Protein AF-A0A9D1LTL7-F1 (afdb_monomer_lite)

Sequence (349 aa):
MSAEQALMNFDIKTVYKRWLREFRDVQRSSGQLPVTVPLTPWRWRWFGGPAWDAAFFTVPYAIYNSTGDAEIIRENFDAMVRYLDFAYTISDHYIIDFFLGDHCPPEGCKKCGVDLTATAYYHTIAKTVAACARIIGRDAEPYMTLAENIKAAFRKAFIKDGRIQYDCQTAYACAIYHGLYEEDEIPSAIARLVELIREKGNHFDVGILGAKAMFSVLSQNGQAELLYQMVTNPTMPSYAYWINQGMTTFGEFWNMRLSRNHHMYSEVDNWFYRYLAGIRLEAGKIIIEPIFLQGLDWVRAHHRDIHVFWDREHIEVSVPQAAVLVLGKTSIPLDKGTHRFRRDPAEKV

Secondary structure (DSSP, 8-state):
--HHHHHHHS--HHHHHHHHHHHHHH--TTSPPBSSSS--TTTTT-B-HHHHHTHHHHHHHHHHHHH---HHHHHHHHHHHHHHHHHHHT-BTTB---S--S-SPPTT--PPPHHHHHHHHHHHHHHHHHHHHHHTT---HHHHHHHHHHHHHHHHHHEETTEETT-SHHHHHHHHHTT-S-TTTHHHHHHHHHHHHHHTTS-----HHHHHHHHHHHHHTT-HHHHHHHHH-SSSSSHHHHHHTT-SS--SSTT-SS-S--GGGTHHHHHIIIIIS-EEEETTEEEE-----TT-S-EEEEETTEEEEE-SSEEEEEESS-EEEEETTEEEEE-SEEEEEES-TTS--

Structure (mmCIF, N/CA/C/O backbone):
data_AF-A0A9D1LTL7-F1
#
_entry.id   AF-A0A9D1LTL7-F1
#
loop_
_atom_site.group_PDB
_atom_site.id
_atom_site.type_symbol
_atom_site.label_atom_id
_atom_site.label_alt_id
_atom_site.label_comp_id
_atom_site.label_asym_id
_atom_site.label_entity_id
_atom_site.label_seq_id
_atom_site.pdbx_PDB_ins_code
_atom_site.Cartn_x
_atom_site.Cartn_y
_atom_site.Cartn_z
_atom_site.occupancy
_atom_site.B_iso_or_equiv
_atom_site.auth_seq_id
_atom_site.auth_comp_id
_atom_site.auth_asym_id
_atom_site.auth_atom_id
_atom_site.pdbx_PDB_model_num
ATOM 1 N N . MET A 1 1 ? -1.343 2.873 -5.766 1.00 83.75 1 MET A N 1
ATOM 2 C CA . MET A 1 1 ? -1.439 3.912 -4.715 1.00 83.75 1 MET A CA 1
ATOM 3 C C . MET A 1 1 ? -2.823 4.031 -4.100 1.00 83.75 1 MET A C 1
ATOM 5 O O . MET A 1 1 ? -2.867 4.051 -2.882 1.00 83.75 1 MET A O 1
ATOM 9 N N . SER A 1 2 ? -3.921 4.087 -4.877 1.00 92.81 2 SER A N 1
ATOM 10 C CA . SER A 1 2 ? -5.256 4.352 -4.305 1.00 92.81 2 SER A CA 1
ATOM 11 C C . SER A 1 2 ? -6.370 3.326 -4.531 1.00 92.81 2 SER A C 1
ATOM 13 O O . SER A 1 2 ? -7.539 3.614 -4.281 1.00 92.81 2 SER A O 1
ATOM 15 N N . ALA A 1 3 ? -6.033 2.142 -5.038 1.00 93.19 3 ALA A N 1
ATOM 16 C CA . ALA A 1 3 ? -7.036 1.155 -5.421 1.00 93.19 3 ALA A CA 1
ATOM 17 C C . ALA A 1 3 ? -7.728 0.488 -4.223 1.00 93.19 3 ALA A C 1
ATOM 19 O O . ALA A 1 3 ? -8.920 0.214 -4.294 1.00 93.19 3 ALA A O 1
ATOM 20 N N . GLU A 1 4 ? -7.000 0.235 -3.131 1.00 92.94 4 GLU A N 1
ATOM 21 C CA . GLU A 1 4 ? -7.532 -0.483 -1.964 1.00 92.94 4 GLU A CA 1
ATOM 22 C C . GLU A 1 4 ? -8.620 0.336 -1.256 1.00 92.94 4 GLU A C 1
ATOM 24 O O . GLU A 1 4 ? -9.744 -0.134 -1.121 1.00 92.94 4 GLU A O 1
ATOM 29 N N . GLN A 1 5 ? -8.343 1.595 -0.919 1.00 93.56 5 GLN A N 1
ATOM 30 C CA . GLN A 1 5 ? -9.324 2.520 -0.346 1.00 93.56 5 GLN A CA 1
ATOM 31 C C . GLN A 1 5 ? -10.508 2.782 -1.286 1.00 93.56 5 GLN A C 1
ATOM 33 O O . GLN A 1 5 ? -11.645 2.891 -0.835 1.00 93.56 5 GLN A O 1
ATOM 38 N N . ALA A 1 6 ? -10.287 2.838 -2.603 1.00 95.25 6 ALA A N 1
ATOM 39 C CA . ALA A 1 6 ? -11.389 2.992 -3.548 1.00 95.25 6 ALA A CA 1
ATOM 40 C C . ALA A 1 6 ? -12.311 1.762 -3.545 1.00 95.25 6 ALA A C 1
ATOM 42 O O . ALA A 1 6 ? -13.528 1.922 -3.570 1.00 95.25 6 ALA A O 1
ATOM 43 N N . LEU A 1 7 ? -11.745 0.551 -3.465 1.00 94.06 7 LEU A N 1
ATOM 44 C CA . LEU A 1 7 ? -12.505 -0.696 -3.333 1.00 94.06 7 LEU A CA 1
ATOM 45 C C . LEU A 1 7 ? -13.206 -0.819 -1.975 1.00 94.06 7 LEU A C 1
ATOM 47 O O . LEU A 1 7 ? -14.262 -1.443 -1.911 1.00 94.06 7 LEU A O 1
ATOM 51 N N . MET A 1 8 ? -12.647 -0.235 -0.910 1.00 94.25 8 MET A N 1
ATOM 52 C CA . MET A 1 8 ? -13.286 -0.211 0.409 1.00 94.25 8 MET A CA 1
ATOM 53 C C . MET A 1 8 ? -14.499 0.725 0.453 1.00 94.25 8 MET A C 1
ATOM 55 O O . MET A 1 8 ? -15.511 0.366 1.052 1.00 94.25 8 MET A O 1
ATOM 59 N N . ASN A 1 9 ? -14.434 1.886 -0.204 1.00 95.56 9 ASN A N 1
ATOM 60 C CA . ASN A 1 9 ? -15.505 2.889 -0.134 1.00 95.56 9 ASN A CA 1
ATOM 61 C C . ASN A 1 9 ? -16.557 2.781 -1.241 1.00 95.56 9 ASN A C 1
ATOM 63 O O . ASN A 1 9 ? -17.691 3.214 -1.045 1.00 95.56 9 ASN A O 1
ATOM 67 N N . PHE A 1 10 ? -16.202 2.254 -2.415 1.00 94.75 10 PHE A N 1
ATOM 68 C CA . PHE A 1 10 ? -17.055 2.326 -3.599 1.00 94.75 10 PHE A CA 1
ATOM 69 C C . PHE A 1 10 ? -17.143 0.989 -4.335 1.00 94.75 10 PHE A C 1
ATOM 71 O O . PHE A 1 10 ? -16.177 0.228 -4.419 1.00 94.75 10 PHE A O 1
ATOM 78 N N . ASP A 1 11 ? -18.283 0.746 -4.988 1.00 92.38 11 ASP A N 1
ATOM 79 C CA . ASP A 1 11 ? -18.389 -0.307 -5.999 1.00 92.38 11 ASP A CA 1
ATOM 80 C C . ASP A 1 11 ? -17.749 0.150 -7.322 1.00 92.38 11 ASP A C 1
ATOM 82 O O . ASP A 1 11 ? -18.407 0.540 -8.286 1.00 92.38 11 ASP A O 1
ATOM 86 N N . ILE A 1 12 ? -16.415 0.162 -7.337 1.00 93.19 12 ILE A N 1
ATOM 87 C CA . ILE A 1 12 ? -15.606 0.660 -8.458 1.00 93.19 12 ILE A CA 1
ATOM 88 C C . ILE A 1 12 ? -15.075 -0.464 -9.362 1.00 93.19 12 ILE A C 1
ATOM 90 O O . ILE A 1 12 ? -14.356 -0.209 -10.333 1.00 93.19 12 ILE A O 1
ATOM 94 N N . LYS A 1 13 ? -15.442 -1.726 -9.095 1.00 91.31 13 LYS A N 1
ATOM 95 C CA . LYS A 1 13 ? -14.913 -2.897 -9.816 1.00 91.31 13 LYS A CA 1
ATOM 96 C C . LYS A 1 13 ? -15.103 -2.764 -11.326 1.00 91.31 13 LYS A C 1
ATOM 98 O O . LYS A 1 13 ? -14.154 -2.975 -12.078 1.00 91.31 13 LYS A O 1
ATOM 103 N N . THR A 1 14 ? -16.297 -2.383 -11.777 1.00 93.06 14 THR A N 1
ATOM 104 C CA . THR A 1 14 ? -16.614 -2.240 -13.209 1.00 93.06 14 THR A CA 1
ATOM 105 C C . THR A 1 14 ? -15.744 -1.182 -13.892 1.00 93.06 14 THR A C 1
ATOM 107 O O . THR A 1 14 ? -15.263 -1.405 -15.005 1.00 93.06 14 THR A O 1
ATOM 110 N N . VAL A 1 15 ? -15.473 -0.064 -13.209 1.00 94.88 15 VAL A N 1
ATOM 111 C CA . VAL A 1 15 ? -14.589 0.999 -13.712 1.00 94.88 15 VAL A CA 1
ATOM 112 C C . VAL A 1 15 ? -13.159 0.478 -13.844 1.00 94.88 15 VAL A C 1
ATOM 114 O O . VAL A 1 15 ? -12.543 0.652 -14.895 1.00 94.88 15 VAL A O 1
ATOM 117 N N . TYR A 1 16 ? -12.650 -0.239 -12.839 1.00 95.62 16 TYR A N 1
ATOM 118 C CA . TYR A 1 16 ? -11.318 -0.841 -12.913 1.00 95.62 16 TYR A CA 1
ATOM 119 C C . TYR A 1 16 ? -11.206 -1.947 -13.959 1.00 95.62 16 TYR A C 1
ATOM 121 O O . TYR A 1 16 ? -10.210 -1.970 -14.676 1.00 95.62 16 TYR A O 1
ATOM 129 N N . LYS A 1 17 ? -12.212 -2.820 -14.130 1.00 94.81 17 LYS A N 1
ATOM 130 C CA . LYS A 1 17 ? -12.195 -3.831 -15.206 1.00 94.81 17 LYS A CA 1
ATOM 131 C C . LYS A 1 17 ? -12.050 -3.168 -16.579 1.00 94.81 17 LYS A C 1
ATOM 133 O O . LYS A 1 17 ? -11.260 -3.632 -17.399 1.00 94.81 17 LYS A O 1
ATOM 138 N N . ARG A 1 18 ? -12.778 -2.071 -16.822 1.00 95.44 18 ARG A N 1
ATOM 139 C CA . ARG A 1 18 ? -12.649 -1.293 -18.060 1.00 95.44 18 ARG A CA 1
ATOM 140 C C . ARG A 1 18 ? -11.259 -0.666 -18.188 1.00 95.44 18 ARG A C 1
ATOM 142 O O . ARG A 1 18 ? -10.622 -0.843 -19.216 1.00 95.44 18 ARG A O 1
ATOM 149 N N . TRP A 1 19 ? -10.783 0.022 -17.155 1.00 95.94 19 TRP A N 1
ATOM 150 C CA . TRP A 1 19 ? -9.479 0.690 -17.174 1.00 95.94 19 TRP A CA 1
ATOM 151 C C . TRP A 1 19 ? -8.316 -0.288 -17.409 1.00 95.94 19 TRP A C 1
ATOM 153 O O . TRP A 1 19 ? -7.407 -0.012 -18.186 1.00 95.94 19 TRP A O 1
ATOM 163 N N . LEU A 1 20 ? -8.383 -1.484 -16.817 1.00 96.44 20 LEU A N 1
ATOM 164 C CA . LEU A 1 20 ? -7.419 -2.564 -17.044 1.00 96.44 20 LEU A CA 1
ATOM 165 C C . LEU A 1 20 ? -7.471 -3.115 -18.472 1.00 96.44 20 LEU A C 1
ATOM 167 O O . LEU A 1 20 ? -6.431 -3.461 -19.024 1.00 96.44 20 LEU A O 1
ATOM 171 N N . ARG A 1 21 ? -8.653 -3.177 -19.097 1.00 96.50 21 ARG A N 1
ATOM 172 C CA . ARG A 1 21 ? -8.752 -3.496 -20.529 1.00 96.50 21 ARG A CA 1
ATOM 173 C C . ARG A 1 21 ? -8.046 -2.438 -21.370 1.00 96.50 21 ARG A C 1
ATOM 175 O O . ARG A 1 21 ? -7.249 -2.799 -22.224 1.00 96.50 21 ARG A O 1
ATOM 182 N N . GLU A 1 22 ? -8.267 -1.161 -21.066 1.00 94.94 22 GLU A N 1
ATOM 183 C CA . GLU A 1 22 ? -7.622 -0.063 -21.789 1.00 94.94 22 GLU A CA 1
ATOM 184 C C . GLU A 1 22 ? -6.091 -0.129 -21.670 1.00 94.94 22 GLU A C 1
ATOM 186 O O . GLU A 1 22 ? -5.420 0.082 -22.673 1.00 94.94 22 GLU A O 1
ATOM 191 N N . PHE A 1 23 ? -5.524 -0.515 -20.514 1.00 95.00 23 PHE A N 1
ATOM 192 C CA . PHE A 1 23 ? -4.081 -0.793 -20.398 1.00 95.00 23 PHE A CA 1
ATOM 193 C C . PHE A 1 23 ? -3.600 -1.851 -21.391 1.00 95.00 23 PHE A C 1
ATOM 195 O O . PHE A 1 23 ? -2.548 -1.670 -22.001 1.00 95.00 23 PHE A O 1
ATOM 202 N N . ARG A 1 24 ? -4.349 -2.950 -21.552 1.00 95.50 24 ARG A N 1
ATOM 203 C CA . ARG A 1 24 ? -3.991 -4.027 -22.487 1.00 95.50 24 ARG A CA 1
ATOM 204 C C . ARG A 1 24 ? -4.078 -3.564 -23.935 1.00 95.50 24 ARG A C 1
ATOM 206 O O . ARG A 1 24 ? -3.194 -3.903 -24.714 1.00 95.50 24 ARG A O 1
ATOM 213 N N . ASP A 1 25 ? -5.094 -2.772 -24.268 1.00 94.50 25 ASP A N 1
ATOM 214 C CA . ASP A 1 25 ? -5.314 -2.255 -25.624 1.00 94.50 25 ASP A CA 1
ATOM 215 C C . ASP A 1 25 ? -4.181 -1.320 -26.077 1.00 94.50 25 ASP A C 1
ATOM 217 O O . ASP A 1 25 ? -3.868 -1.245 -27.264 1.00 94.50 25 ASP A O 1
ATOM 221 N N . VAL A 1 26 ? -3.549 -0.613 -25.134 1.00 92.56 26 VAL A N 1
ATOM 222 C CA . VAL A 1 26 ? -2.484 0.363 -25.419 1.00 92.56 26 VAL A CA 1
ATOM 223 C C . VAL A 1 26 ? -1.082 -0.107 -25.020 1.00 92.56 26 VAL A C 1
ATOM 225 O O . VAL A 1 26 ? -0.115 0.641 -25.204 1.00 92.56 26 VAL A O 1
ATOM 228 N N . GLN A 1 27 ? -0.944 -1.318 -24.470 1.00 94.56 27 GLN A N 1
ATOM 229 C CA . GLN A 1 27 ? 0.362 -1.901 -24.174 1.00 94.56 27 GLN A CA 1
ATOM 230 C C . GLN A 1 27 ? 1.123 -2.110 -25.486 1.00 94.56 27 GLN A C 1
ATOM 232 O O . GLN A 1 27 ? 0.613 -2.690 -26.445 1.00 94.56 27 GLN A O 1
ATOM 237 N N . ARG A 1 28 ? 2.369 -1.636 -25.538 1.00 92.94 28 ARG A N 1
ATOM 238 C CA . ARG A 1 28 ? 3.202 -1.770 -26.739 1.00 92.94 28 ARG A CA 1
ATOM 239 C C . ARG A 1 28 ? 3.561 -3.235 -26.981 1.00 92.94 28 ARG A C 1
ATOM 241 O O . ARG A 1 28 ? 3.624 -4.029 -26.046 1.00 92.94 28 ARG A O 1
ATOM 248 N N . SER A 1 29 ? 3.903 -3.5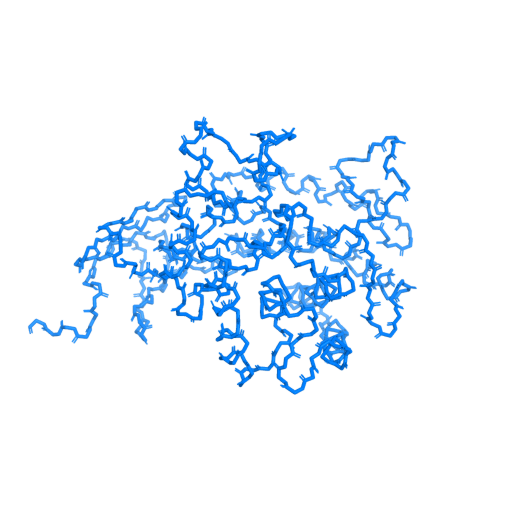71 -28.224 1.00 93.38 29 SER A N 1
ATOM 249 C CA . SER A 1 29 ? 4.415 -4.904 -28.580 1.00 93.38 29 SER A CA 1
ATOM 250 C C . SER A 1 29 ? 5.675 -5.293 -27.802 1.00 93.38 29 SER A C 1
ATOM 252 O O . SER A 1 29 ? 5.901 -6.475 -27.577 1.00 93.38 29 SER A O 1
ATOM 254 N N . SER A 1 30 ? 6.461 -4.310 -27.348 1.00 93.44 30 SER A N 1
ATOM 255 C CA . SER A 1 30 ? 7.604 -4.526 -26.459 1.00 93.44 30 SER A CA 1
ATOM 256 C C . SER A 1 30 ? 7.223 -4.960 -25.043 1.00 93.44 30 SER A C 1
ATOM 258 O O . SER A 1 30 ? 8.112 -5.370 -24.317 1.00 93.44 30 SER A O 1
ATOM 260 N N . GLY A 1 31 ? 5.954 -4.830 -24.632 1.00 95.44 31 GLY A N 1
ATOM 261 C CA . GLY A 1 31 ? 5.475 -5.049 -23.261 1.00 95.44 31 GLY A CA 1
ATOM 262 C C . GLY A 1 31 ? 5.357 -3.776 -22.413 1.00 95.44 31 GLY A C 1
ATOM 263 O O . GLY A 1 31 ? 4.737 -3.794 -21.349 1.00 95.44 31 GLY A O 1
ATOM 264 N N . GLN A 1 32 ? 5.879 -2.649 -22.902 1.00 93.50 32 GLN A N 1
ATOM 265 C CA . GLN A 1 32 ? 5.845 -1.360 -22.210 1.00 93.50 32 GLN A CA 1
ATOM 266 C C . GLN A 1 32 ? 4.410 -0.838 -22.012 1.00 93.50 32 GLN A C 1
ATOM 268 O O . GLN A 1 32 ? 3.627 -0.762 -22.967 1.00 93.50 32 GLN A O 1
ATOM 273 N N . LEU A 1 33 ? 4.106 -0.396 -20.787 1.00 92.50 33 LEU A N 1
ATOM 274 C CA . LEU A 1 33 ? 2.868 0.302 -20.426 1.00 92.50 33 LEU A CA 1
ATOM 275 C C . LEU A 1 33 ? 3.039 1.833 -20.521 1.00 92.50 33 LEU A C 1
ATOM 277 O O . LEU A 1 33 ? 4.161 2.346 -20.414 1.00 92.50 33 LEU A O 1
ATOM 281 N N . PRO A 1 34 ? 1.956 2.593 -20.766 1.00 88.62 34 PRO A N 1
ATOM 282 C CA . PRO A 1 34 ? 2.022 4.049 -20.806 1.00 88.62 34 PRO A CA 1
ATOM 283 C C . PRO A 1 34 ? 1.863 4.692 -19.423 1.00 88.62 34 PRO A C 1
ATOM 285 O O . PRO A 1 34 ? 1.185 4.169 -18.546 1.00 88.62 34 PRO A O 1
ATOM 288 N N . VAL A 1 35 ? 2.370 5.920 -19.286 1.00 87.25 35 VAL A N 1
ATOM 289 C CA . VAL A 1 35 ? 2.210 6.760 -18.080 1.00 87.25 35 VAL A CA 1
ATOM 290 C C . VAL A 1 35 ? 0.752 7.037 -17.683 1.00 87.25 35 VAL A C 1
ATOM 292 O O . VAL A 1 35 ? 0.454 7.206 -16.501 1.00 87.25 35 VAL A O 1
ATOM 295 N N . THR A 1 36 ? -0.159 7.138 -18.652 1.00 88.75 36 THR A N 1
ATOM 296 C CA . THR A 1 36 ? -1.585 7.435 -18.429 1.00 88.75 36 THR A CA 1
ATOM 297 C C . THR A 1 36 ? -2.454 6.579 -19.334 1.00 88.75 36 THR A C 1
ATOM 299 O O . THR A 1 36 ? -2.135 6.419 -20.514 1.00 88.75 36 THR A O 1
ATOM 302 N N . VAL A 1 37 ? -3.587 6.125 -18.799 1.00 89.12 37 VAL A N 1
ATOM 303 C CA . VAL A 1 37 ? -4.636 5.409 -19.530 1.00 89.12 37 VAL A CA 1
ATOM 304 C C . VAL A 1 37 ? -5.980 6.092 -19.234 1.00 89.12 37 VAL A C 1
ATOM 306 O O . VAL A 1 37 ? -6.315 6.207 -18.050 1.00 89.12 37 VAL A O 1
ATOM 309 N N . PRO A 1 38 ? -6.725 6.575 -20.251 1.00 86.75 38 PRO A N 1
ATOM 310 C CA . PRO A 1 38 ? -6.445 6.469 -21.688 1.00 86.75 38 PRO A CA 1
ATOM 311 C C . PRO A 1 38 ? -5.233 7.305 -22.135 1.00 86.75 38 PRO A C 1
ATOM 313 O O . PRO A 1 38 ? -4.798 8.240 -21.457 1.00 86.75 38 PRO A O 1
ATOM 316 N N . LEU A 1 39 ? -4.673 6.958 -23.297 1.00 82.00 39 LEU A N 1
ATOM 317 C CA . LEU A 1 39 ? -3.562 7.701 -23.885 1.00 82.00 39 LEU A CA 1
ATOM 318 C C . LEU A 1 39 ? -3.989 9.131 -24.225 1.00 82.00 39 LEU A C 1
ATOM 320 O O . LEU A 1 39 ? -5.012 9.355 -24.868 1.00 82.00 39 LEU A O 1
ATOM 324 N N . THR A 1 40 ? -3.152 10.099 -23.861 1.00 71.50 40 THR A N 1
ATOM 325 C CA . THR A 1 40 ? -3.288 11.481 -24.331 1.00 71.50 40 THR A CA 1
ATOM 326 C C . THR A 1 40 ? -2.223 11.779 -25.393 1.00 71.50 40 THR A C 1
ATOM 328 O O . THR A 1 40 ? -1.104 11.257 -25.291 1.00 71.50 40 THR A O 1
ATOM 331 N N . PRO A 1 41 ? -2.509 12.644 -26.392 1.00 66.06 41 PRO A N 1
ATOM 332 C CA . PRO A 1 41 ? -1.573 12.970 -27.478 1.00 66.06 41 PRO A CA 1
ATOM 333 C C . PRO A 1 41 ? -0.200 13.488 -27.023 1.00 66.06 41 PRO A C 1
ATOM 335 O O . PRO A 1 41 ? 0.754 13.470 -27.792 1.00 66.06 41 PRO A O 1
ATOM 338 N N . TRP A 1 42 ? -0.080 13.933 -25.771 1.00 56.78 42 TRP A N 1
ATOM 339 C CA . TRP A 1 42 ? 1.141 14.506 -25.201 1.00 56.78 42 TRP A CA 1
ATOM 340 C C . TRP A 1 42 ? 1.999 13.487 -24.436 1.00 56.78 42 TRP A C 1
ATOM 342 O O . TRP A 1 42 ? 3.197 13.702 -24.263 1.00 56.78 42 TRP A O 1
ATOM 352 N N . ARG A 1 43 ? 1.414 12.365 -23.990 1.00 58.59 43 ARG A N 1
ATOM 353 C CA . ARG A 1 43 ? 2.075 11.386 -23.101 1.00 58.59 43 ARG A CA 1
ATOM 354 C C . ARG A 1 43 ? 2.287 10.006 -23.725 1.00 58.59 43 ARG A C 1
ATOM 356 O O . ARG A 1 43 ? 2.869 9.141 -23.083 1.00 58.59 43 ARG A O 1
ATOM 363 N N . TRP A 1 44 ? 1.925 9.814 -24.996 1.00 52.62 44 TRP A N 1
ATOM 364 C CA . TRP A 1 44 ? 2.106 8.545 -25.724 1.00 52.62 44 TRP A CA 1
ATOM 365 C C . TRP A 1 44 ? 3.558 8.030 -25.786 1.00 52.62 44 TRP A C 1
ATOM 367 O O . TRP A 1 44 ? 3.776 6.844 -26.038 1.00 52.62 44 TRP A O 1
ATOM 377 N N . ARG A 1 45 ? 4.556 8.902 -25.566 1.00 54.31 45 ARG A N 1
ATOM 378 C CA . ARG A 1 45 ? 5.993 8.556 -25.573 1.00 54.31 45 ARG A CA 1
ATOM 379 C C . ARG A 1 45 ? 6.579 8.275 -24.188 1.00 54.31 45 ARG A C 1
ATOM 381 O O . ARG A 1 45 ? 7.742 7.899 -24.113 1.00 54.31 45 ARG A O 1
ATOM 388 N N . TRP A 1 46 ? 5.822 8.485 -23.113 1.00 65.12 46 TRP A N 1
ATOM 389 C CA . TRP A 1 46 ? 6.363 8.460 -21.757 1.00 65.12 46 TRP A CA 1
ATOM 390 C C . TRP A 1 46 ? 6.108 7.101 -21.104 1.00 65.12 46 TRP A C 1
ATOM 392 O O . TRP A 1 46 ? 4.970 6.634 -21.029 1.00 65.12 46 TRP A O 1
ATOM 402 N N . PHE A 1 47 ? 7.191 6.478 -20.648 1.00 74.25 47 PHE A N 1
ATOM 403 C CA . PHE A 1 47 ? 7.180 5.301 -19.785 1.00 74.25 47 PHE A CA 1
ATOM 404 C C . PHE A 1 47 ? 6.989 5.733 -18.324 1.00 74.25 47 PHE A C 1
ATOM 406 O O . PHE A 1 47 ? 7.494 6.790 -17.948 1.00 74.25 47 PHE A O 1
ATOM 413 N N . GLY A 1 48 ? 6.221 4.976 -17.533 1.00 77.75 48 GLY A N 1
ATOM 414 C CA . GLY A 1 48 ? 5.904 5.315 -16.140 1.00 77.75 48 GLY A CA 1
ATOM 415 C C . GLY A 1 48 ? 6.867 4.721 -15.119 1.00 77.75 48 GLY A C 1
ATOM 416 O O . GLY A 1 48 ? 6.894 5.159 -13.973 1.00 77.75 48 GLY A O 1
ATOM 417 N N . GLY A 1 49 ? 7.688 3.750 -15.512 1.00 90.00 49 GLY A N 1
ATOM 418 C CA . GLY A 1 49 ? 8.548 3.055 -14.565 1.00 90.00 49 GLY A CA 1
ATOM 419 C C . GLY A 1 49 ? 7.764 2.120 -13.632 1.00 90.00 49 GLY A C 1
ATOM 420 O O . GLY A 1 49 ? 6.547 2.258 -13.460 1.00 90.00 49 GLY A O 1
ATOM 421 N N . PRO A 1 50 ? 8.463 1.193 -12.953 1.00 94.19 50 PRO A N 1
ATOM 422 C CA . PRO A 1 50 ? 7.826 0.176 -12.119 1.00 94.19 50 PRO A CA 1
ATOM 423 C C . PRO A 1 50 ? 6.864 0.724 -11.062 1.00 94.19 50 PRO A C 1
ATOM 425 O O . PRO A 1 50 ? 5.798 0.154 -10.855 1.00 94.19 50 PRO A O 1
ATOM 428 N N . ALA A 1 51 ? 7.198 1.841 -10.409 1.00 92.75 51 ALA A N 1
ATOM 429 C CA . ALA A 1 51 ? 6.355 2.405 -9.354 1.00 92.75 51 ALA A CA 1
ATOM 430 C C . ALA A 1 51 ? 4.982 2.880 -9.858 1.00 92.75 51 ALA A C 1
ATOM 432 O O . ALA A 1 51 ? 3.984 2.766 -9.146 1.00 92.75 51 ALA A O 1
ATOM 433 N N . TRP A 1 52 ? 4.919 3.388 -11.090 1.00 93.56 52 TRP A N 1
ATOM 434 C CA . TRP A 1 52 ? 3.673 3.843 -11.704 1.00 93.56 52 TRP A CA 1
ATOM 435 C C . TRP A 1 52 ? 2.911 2.673 -12.332 1.00 93.56 52 TRP A C 1
ATOM 437 O O . TRP A 1 52 ? 1.712 2.496 -12.099 1.00 93.56 52 TRP A O 1
ATOM 447 N N . ASP A 1 53 ? 3.635 1.820 -13.055 1.00 94.75 53 ASP A N 1
ATOM 448 C CA . ASP A 1 53 ? 3.082 0.687 -13.795 1.00 94.75 53 ASP A CA 1
ATOM 449 C C . ASP A 1 53 ? 2.569 -0.429 -12.877 1.00 94.75 53 ASP A C 1
ATOM 451 O O . ASP A 1 53 ? 1.686 -1.198 -13.262 1.00 94.75 53 ASP A O 1
ATOM 455 N N . ALA A 1 54 ? 3.024 -0.464 -11.617 1.00 95.81 54 ALA A N 1
ATOM 456 C CA . ALA A 1 54 ? 2.515 -1.348 -10.571 1.00 95.81 54 ALA A CA 1
ATOM 457 C C . ALA A 1 54 ? 0.986 -1.296 -10.412 1.00 95.81 54 ALA A C 1
ATOM 459 O O . ALA A 1 54 ? 0.392 -2.263 -9.926 1.00 95.81 54 ALA A O 1
ATOM 460 N N . ALA A 1 55 ? 0.317 -0.217 -10.835 1.00 95.38 55 ALA A N 1
ATOM 461 C CA . ALA A 1 55 ? -1.141 -0.154 -10.871 1.00 95.38 55 ALA A CA 1
ATOM 462 C C . ALA A 1 55 ? -1.765 -1.297 -11.697 1.00 95.38 55 ALA A C 1
ATOM 464 O O . ALA A 1 55 ? -2.752 -1.887 -11.260 1.00 95.38 55 ALA A O 1
ATOM 465 N N . PHE A 1 56 ? -1.160 -1.672 -12.830 1.00 96.94 56 PHE A N 1
ATOM 466 C CA . PHE A 1 56 ? -1.663 -2.742 -13.698 1.00 96.94 56 PHE A CA 1
ATOM 467 C C . PHE A 1 56 ? -1.606 -4.134 -13.043 1.00 96.94 56 PHE A C 1
ATOM 469 O O . PHE A 1 56 ? -2.350 -5.030 -13.427 1.00 96.94 56 PHE A O 1
ATOM 476 N N . PHE A 1 57 ? -0.777 -4.305 -12.009 1.00 97.44 57 PHE A N 1
ATOM 477 C CA . PHE A 1 57 ? -0.580 -5.570 -11.289 1.00 97.44 57 PHE A CA 1
ATOM 478 C C . PHE A 1 57 ? -1.349 -5.598 -9.972 1.00 97.44 57 PHE A C 1
ATOM 480 O O . PHE A 1 57 ? -2.051 -6.558 -9.655 1.00 97.44 57 PHE A O 1
ATOM 487 N N . THR A 1 58 ? -1.240 -4.511 -9.211 1.00 95.56 58 THR A N 1
ATOM 488 C CA . THR A 1 58 ? -1.825 -4.400 -7.873 1.00 95.56 58 THR A CA 1
ATOM 489 C C . THR A 1 58 ? -3.341 -4.242 -7.913 1.00 95.56 58 THR A C 1
ATOM 491 O O . THR A 1 58 ? -4.008 -4.740 -7.014 1.00 95.56 58 THR A O 1
ATOM 494 N N . VAL A 1 59 ? -3.917 -3.621 -8.951 1.00 96.75 59 VAL A N 1
ATOM 495 C CA . VAL A 1 59 ? -5.377 -3.439 -9.054 1.00 96.75 59 VAL A CA 1
ATOM 496 C C . VAL A 1 59 ? -6.110 -4.764 -9.311 1.00 96.75 59 VAL A C 1
ATOM 498 O O . VAL A 1 59 ? -7.030 -5.057 -8.546 1.00 96.75 59 VAL A O 1
ATOM 501 N N . PRO A 1 60 ? -5.730 -5.613 -10.295 1.00 96.81 60 PRO A N 1
ATOM 502 C CA . PRO A 1 60 ? -6.329 -6.943 -10.440 1.00 96.81 60 PRO A CA 1
ATOM 503 C C . PRO A 1 60 ? -6.197 -7.785 -9.169 1.00 96.81 60 PRO A C 1
ATOM 505 O O . PRO A 1 60 ? -7.164 -8.417 -8.750 1.00 96.81 60 PRO A O 1
ATOM 508 N N . TYR A 1 61 ? -5.025 -7.746 -8.527 1.00 96.31 61 TYR A N 1
ATOM 509 C CA . TYR A 1 61 ? -4.778 -8.489 -7.294 1.00 96.31 61 TYR A CA 1
ATOM 510 C C . TYR A 1 61 ? -5.640 -7.984 -6.125 1.00 96.31 61 TYR A C 1
ATOM 512 O O . TYR A 1 61 ? -6.217 -8.785 -5.395 1.00 96.31 61 TYR A O 1
ATOM 520 N N . ALA A 1 62 ? -5.816 -6.667 -5.982 1.00 94.88 62 ALA A N 1
ATOM 521 C CA . ALA A 1 62 ? -6.707 -6.080 -4.981 1.00 94.88 62 ALA A CA 1
ATOM 522 C C . ALA A 1 62 ? -8.183 -6.448 -5.226 1.00 94.88 62 ALA A C 1
ATOM 524 O O . ALA A 1 62 ? -8.901 -6.768 -4.279 1.00 94.88 62 ALA A O 1
ATOM 525 N N . ILE A 1 63 ? -8.633 -6.474 -6.488 1.00 95.12 63 ILE A N 1
ATOM 526 C CA . ILE A 1 63 ? -9.985 -6.937 -6.846 1.00 95.12 63 ILE A CA 1
ATOM 527 C C . ILE A 1 63 ? -10.162 -8.414 -6.476 1.00 95.12 63 ILE A C 1
ATOM 529 O O . ILE A 1 63 ? -11.182 -8.770 -5.880 1.00 95.12 63 ILE A O 1
ATOM 533 N N . TYR A 1 64 ? -9.182 -9.265 -6.792 1.00 95.44 64 TYR A N 1
ATOM 534 C CA . TYR A 1 64 ? -9.200 -10.672 -6.396 1.00 95.44 64 TYR A CA 1
ATOM 535 C C . TYR A 1 64 ? -9.259 -10.824 -4.873 1.00 95.44 64 TYR A C 1
ATOM 537 O O . TYR A 1 64 ? -10.112 -11.545 -4.368 1.00 95.44 64 TYR A O 1
ATOM 545 N N . ASN A 1 65 ? -8.434 -10.096 -4.120 1.00 93.00 65 ASN A N 1
ATOM 546 C CA . ASN A 1 65 ? -8.455 -10.171 -2.660 1.00 93.00 65 ASN A CA 1
ATOM 547 C C . ASN A 1 65 ? -9.807 -9.747 -2.072 1.00 93.00 65 ASN A C 1
ATOM 549 O O . ASN A 1 65 ? -10.322 -10.417 -1.178 1.00 93.00 65 ASN A O 1
ATOM 553 N N . SER A 1 66 ? -10.416 -8.696 -2.629 1.00 90.75 66 SER A N 1
ATOM 554 C CA . SER A 1 66 ? -11.721 -8.182 -2.199 1.00 90.75 66 SER A CA 1
ATOM 555 C C . SER A 1 66 ? -12.903 -9.088 -2.571 1.00 90.75 66 SER A C 1
ATOM 557 O O . SER A 1 66 ? -13.921 -9.064 -1.882 1.00 90.75 66 SER A O 1
ATOM 559 N N . THR A 1 67 ? -12.821 -9.851 -3.669 1.00 87.75 67 THR A N 1
ATOM 560 C CA . THR A 1 67 ? -14.003 -10.530 -4.251 1.00 87.75 67 THR A CA 1
ATOM 561 C C . THR A 1 67 ? -13.852 -12.030 -4.495 1.00 87.75 67 THR A C 1
ATOM 563 O O . THR A 1 67 ? -14.843 -12.688 -4.787 1.00 87.75 67 THR A O 1
ATOM 566 N N . GLY A 1 68 ? -12.638 -12.574 -4.436 1.00 91.19 68 GLY A N 1
ATOM 567 C CA . GLY A 1 68 ? -12.317 -13.938 -4.871 1.00 91.19 68 GLY A CA 1
ATOM 568 C C . GLY A 1 68 ? -12.368 -14.150 -6.393 1.00 91.19 68 GLY A C 1
ATOM 569 O O . GLY A 1 68 ? -12.125 -15.259 -6.864 1.00 91.19 68 GLY A O 1
ATOM 570 N N . ASP A 1 69 ? -12.670 -13.115 -7.186 1.00 90.62 69 ASP A N 1
ATOM 571 C CA . ASP A 1 69 ? -12.800 -13.217 -8.642 1.00 90.62 69 ASP A CA 1
ATOM 572 C C . ASP A 1 69 ? -11.428 -13.357 -9.315 1.00 90.62 69 ASP A C 1
ATOM 574 O O . ASP A 1 69 ? -10.728 -12.370 -9.543 1.00 90.62 69 ASP A O 1
ATOM 578 N N . ALA A 1 70 ? -11.038 -14.591 -9.637 1.00 95.81 70 ALA A N 1
ATOM 579 C CA . ALA A 1 70 ? -9.790 -14.888 -10.339 1.00 95.81 70 ALA A CA 1
ATOM 580 C C . ALA A 1 70 ? -9.831 -14.539 -11.839 1.00 95.81 70 ALA A C 1
ATOM 582 O O . ALA A 1 70 ? -8.783 -14.519 -12.488 1.00 95.81 70 ALA A O 1
ATOM 583 N N . GLU A 1 71 ? -11.004 -14.248 -12.413 1.00 95.94 71 GLU A N 1
ATOM 584 C CA . GLU A 1 71 ? -11.125 -13.973 -13.846 1.00 95.94 71 GLU A CA 1
ATOM 585 C C . GLU A 1 71 ? -10.419 -12.675 -14.228 1.00 95.94 71 GLU A C 1
ATOM 587 O O . GLU A 1 71 ? -9.744 -12.615 -15.252 1.00 95.94 71 GLU A O 1
ATOM 592 N N . ILE A 1 72 ? -10.453 -11.660 -13.355 1.00 95.75 72 ILE A N 1
ATOM 593 C CA . ILE A 1 72 ? -9.699 -10.421 -13.586 1.00 95.75 72 ILE A CA 1
ATOM 594 C C . ILE A 1 72 ? -8.191 -10.673 -13.691 1.00 95.75 72 ILE A C 1
ATOM 596 O O . ILE A 1 72 ? -7.503 -9.948 -14.403 1.00 95.75 72 ILE A O 1
ATOM 600 N N . ILE A 1 73 ? -7.667 -11.696 -13.013 1.00 97.88 73 ILE A N 1
ATOM 601 C CA . ILE A 1 73 ? -6.262 -12.083 -13.134 1.00 97.88 73 ILE A CA 1
ATOM 602 C C . ILE A 1 73 ? -6.042 -12.787 -14.474 1.00 97.88 73 ILE A C 1
ATOM 604 O O . ILE A 1 73 ? -5.137 -12.389 -15.206 1.00 97.88 73 ILE A O 1
ATOM 608 N N . ARG A 1 74 ? -6.887 -13.767 -14.838 1.00 98.25 74 ARG A N 1
ATOM 609 C CA . ARG A 1 74 ? -6.790 -14.484 -16.128 1.00 98.25 74 ARG A CA 1
ATOM 610 C C . ARG A 1 74 ? -6.805 -13.525 -17.316 1.00 98.25 74 ARG A C 1
ATOM 612 O O . ARG A 1 74 ? -5.935 -13.614 -18.174 1.00 98.25 74 ARG A O 1
ATOM 619 N N . GLU A 1 75 ? -7.722 -12.558 -17.312 1.00 97.62 75 GLU A N 1
ATOM 620 C CA . GLU A 1 75 ? -7.858 -11.544 -18.365 1.00 97.62 75 GLU A CA 1
ATOM 621 C C . GLU A 1 75 ? -6.599 -10.666 -18.543 1.00 97.62 75 GLU A C 1
ATOM 623 O O . GLU A 1 75 ? -6.396 -10.098 -19.617 1.00 97.62 75 GLU A O 1
ATOM 628 N N . ASN A 1 76 ? -5.777 -10.496 -17.498 1.00 98.25 76 ASN A N 1
ATOM 629 C CA . ASN A 1 76 ? -4.613 -9.601 -17.506 1.00 98.25 76 ASN A CA 1
ATOM 630 C C . ASN A 1 76 ? -3.260 -10.325 -17.532 1.00 98.25 76 ASN A C 1
ATOM 632 O O . ASN A 1 76 ? -2.249 -9.687 -17.826 1.00 98.25 76 ASN A O 1
ATOM 636 N N . PHE A 1 77 ? -3.219 -11.626 -17.242 1.00 98.56 77 PHE A N 1
ATOM 637 C CA . PHE A 1 77 ? -1.979 -12.341 -16.944 1.00 98.56 77 PHE A CA 1
ATOM 638 C C . PHE A 1 77 ? -0.947 -12.275 -18.076 1.00 98.56 77 PHE A C 1
ATOM 640 O O . PHE A 1 77 ? 0.191 -11.881 -17.843 1.00 98.56 77 PHE A O 1
ATOM 647 N N . ASP A 1 78 ? -1.335 -12.558 -19.319 1.00 98.25 78 ASP A N 1
ATOM 648 C CA . ASP A 1 78 ? -0.374 -12.552 -20.432 1.00 98.25 78 ASP A CA 1
ATOM 649 C C . ASP A 1 78 ? 0.213 -11.150 -20.690 1.00 98.25 78 ASP A C 1
ATOM 651 O O . ASP A 1 78 ? 1.371 -11.013 -21.079 1.00 98.25 78 ASP A O 1
ATOM 655 N N . ALA A 1 79 ? -0.556 -10.085 -20.433 1.00 98.25 79 ALA A N 1
ATOM 656 C CA . ALA A 1 79 ? -0.065 -8.709 -20.507 1.00 98.25 79 ALA A CA 1
ATOM 657 C C . ALA A 1 79 ? 0.905 -8.374 -19.362 1.00 98.25 79 ALA A C 1
ATOM 659 O O . ALA A 1 79 ? 1.884 -7.658 -19.579 1.00 98.25 79 ALA A O 1
ATOM 660 N N . MET A 1 80 ? 0.663 -8.918 -18.164 1.00 98.56 80 MET A N 1
ATOM 661 C CA . MET A 1 80 ? 1.583 -8.804 -17.031 1.00 98.56 80 MET A CA 1
ATOM 662 C C . MET A 1 80 ? 2.932 -9.463 -17.338 1.00 98.56 80 MET A C 1
ATOM 664 O O . MET A 1 80 ? 3.973 -8.882 -17.041 1.00 98.56 80 MET A O 1
ATOM 668 N N . VAL A 1 81 ? 2.919 -10.640 -17.973 1.00 98.38 81 VAL A N 1
ATOM 669 C CA . VAL A 1 81 ? 4.141 -11.360 -18.367 1.00 98.38 81 VAL A CA 1
ATOM 670 C C . VAL A 1 81 ? 4.945 -10.561 -19.390 1.00 98.38 81 VAL A C 1
ATOM 672 O O . VAL A 1 81 ? 6.125 -10.317 -19.161 1.00 98.38 81 VAL A O 1
ATOM 675 N N . ARG A 1 82 ? 4.304 -10.036 -20.447 1.00 98.00 82 ARG A N 1
ATOM 676 C CA . ARG A 1 82 ? 4.994 -9.179 -21.432 1.00 98.00 82 ARG A CA 1
ATOM 677 C C . ARG A 1 82 ? 5.662 -7.959 -20.797 1.00 98.00 82 ARG A C 1
ATOM 679 O O . ARG A 1 82 ? 6.720 -7.531 -21.245 1.00 98.00 82 ARG A O 1
ATOM 686 N N . TYR A 1 83 ? 5.050 -7.374 -19.767 1.00 98.00 83 TYR A N 1
ATOM 687 C CA . TYR A 1 83 ? 5.675 -6.265 -19.051 1.00 98.00 83 TYR A CA 1
ATOM 688 C C . TYR A 1 83 ? 6.917 -6.706 -18.269 1.00 98.00 83 TYR A C 1
ATOM 690 O O . TYR A 1 83 ? 7.873 -5.943 -18.214 1.00 98.00 83 TYR A O 1
ATOM 698 N N . LEU A 1 84 ? 6.935 -7.900 -17.667 1.00 97.75 84 LEU A N 1
ATOM 699 C CA . LEU A 1 84 ? 8.141 -8.403 -17.000 1.00 97.75 84 LEU A CA 1
ATOM 700 C C . LEU A 1 84 ? 9.293 -8.587 -17.992 1.00 97.75 84 LEU A C 1
ATOM 702 O O . LEU A 1 84 ? 10.411 -8.174 -17.688 1.00 97.75 84 LEU A O 1
ATOM 706 N N . ASP A 1 85 ? 9.006 -9.109 -19.187 1.00 96.19 85 ASP A N 1
ATOM 707 C CA . ASP A 1 85 ? 9.998 -9.217 -20.262 1.00 96.19 85 ASP A CA 1
ATOM 708 C C . ASP A 1 85 ? 10.549 -7.832 -20.632 1.00 96.19 85 ASP A C 1
ATOM 710 O O . ASP A 1 85 ? 11.760 -7.630 -20.707 1.00 96.19 85 ASP A O 1
ATOM 714 N N . PHE A 1 86 ? 9.667 -6.838 -20.779 1.00 96.12 86 PHE A N 1
ATOM 715 C CA . PHE A 1 86 ? 10.067 -5.450 -21.004 1.00 96.12 86 PHE A CA 1
ATOM 716 C C . PHE A 1 86 ? 10.920 -4.889 -19.858 1.00 96.12 86 PHE A C 1
ATOM 718 O O . PHE A 1 86 ? 11.988 -4.328 -20.099 1.00 96.12 86 PHE A O 1
ATOM 725 N N . ALA A 1 87 ? 10.463 -5.034 -18.613 1.00 95.94 87 ALA A N 1
ATOM 726 C CA . ALA A 1 87 ? 11.132 -4.518 -17.425 1.00 95.94 87 ALA A CA 1
ATOM 727 C C . ALA A 1 87 ? 12.549 -5.090 -17.284 1.00 95.94 87 ALA A C 1
ATOM 729 O O . ALA A 1 87 ? 13.471 -4.362 -16.923 1.00 95.94 87 ALA A O 1
ATOM 730 N N . TYR A 1 88 ? 12.743 -6.359 -17.650 1.00 94.69 88 TYR A N 1
ATOM 731 C CA . TYR A 1 88 ? 14.064 -6.970 -17.709 1.00 94.69 88 TYR A CA 1
ATOM 732 C C . TYR A 1 88 ? 14.986 -6.262 -18.714 1.00 94.69 88 TYR A C 1
ATOM 734 O O . TYR A 1 88 ? 16.121 -5.942 -18.366 1.00 94.69 88 TYR A O 1
ATOM 742 N N . THR A 1 89 ? 14.495 -5.929 -19.917 1.00 94.81 89 THR A N 1
ATOM 743 C CA . THR A 1 89 ? 15.302 -5.264 -20.969 1.00 94.81 89 THR A CA 1
ATOM 744 C C . THR A 1 89 ? 15.784 -3.859 -20.608 1.00 94.81 89 THR A C 1
ATOM 746 O O . THR A 1 89 ? 16.761 -3.387 -21.185 1.00 94.81 89 THR A O 1
ATOM 749 N N . ILE A 1 90 ? 15.102 -3.184 -19.679 1.00 93.62 90 ILE A N 1
ATOM 750 C CA . ILE A 1 90 ? 15.468 -1.840 -19.208 1.00 93.62 90 ILE A CA 1
ATOM 751 C C . ILE A 1 90 ? 16.184 -1.857 -17.854 1.00 93.62 90 ILE A C 1
ATOM 753 O O . ILE A 1 90 ? 16.556 -0.797 -17.354 1.00 93.62 90 ILE A O 1
ATOM 757 N N . SER A 1 91 ? 16.326 -3.032 -17.240 1.00 94.88 91 SER A N 1
ATOM 758 C CA . SER A 1 91 ? 17.045 -3.187 -15.980 1.00 94.88 91 SER A CA 1
ATOM 759 C C . SER A 1 91 ? 18.540 -3.361 -16.227 1.00 94.88 91 SER A C 1
ATOM 761 O O . SER A 1 91 ? 18.947 -4.023 -17.180 1.00 94.88 91 SER A O 1
ATOM 763 N N . ASP A 1 92 ? 19.356 -2.811 -15.336 1.00 95.50 92 ASP A N 1
ATOM 764 C CA . ASP A 1 92 ? 20.785 -3.099 -15.262 1.00 95.50 92 ASP A CA 1
ATOM 765 C C . ASP A 1 92 ? 21.023 -4.032 -14.073 1.00 95.50 92 ASP A C 1
ATOM 767 O O . ASP A 1 92 ? 20.883 -3.631 -12.919 1.00 95.50 92 ASP A O 1
ATOM 771 N N . HIS A 1 93 ? 21.298 -5.311 -14.346 1.00 93.50 93 HIS A N 1
ATOM 772 C CA . HIS A 1 93 ? 21.449 -6.344 -13.313 1.00 93.50 93 HIS A CA 1
ATOM 773 C C . HIS A 1 93 ? 20.302 -6.332 -12.278 1.00 93.50 93 HIS A C 1
ATOM 775 O O . HIS A 1 93 ? 20.542 -6.372 -11.071 1.00 93.50 93 HIS A O 1
ATOM 781 N N . TYR A 1 94 ? 19.054 -6.284 -12.763 1.00 97.44 94 TYR A N 1
ATOM 782 C CA . TYR A 1 94 ? 17.810 -6.212 -11.976 1.00 97.44 94 TYR A CA 1
ATOM 783 C C . TYR A 1 94 ? 17.520 -4.876 -11.272 1.00 97.44 94 TYR A C 1
ATOM 785 O O . TYR A 1 94 ? 16.468 -4.753 -10.644 1.00 97.44 94 TYR A O 1
ATOM 793 N N . ILE A 1 95 ? 18.386 -3.869 -11.401 1.00 98.00 95 ILE A N 1
ATOM 794 C CA . ILE A 1 95 ? 18.151 -2.518 -10.882 1.00 98.00 95 ILE A CA 1
ATOM 795 C C . ILE A 1 95 ? 17.492 -1.662 -11.965 1.00 98.00 95 ILE A C 1
ATOM 797 O O . ILE A 1 95 ? 17.924 -1.655 -13.117 1.00 98.00 95 ILE A O 1
ATOM 801 N N . ILE A 1 96 ? 16.437 -0.934 -11.599 1.00 96.19 96 ILE A N 1
ATOM 802 C CA . ILE A 1 96 ? 15.774 0.038 -12.475 1.00 96.19 96 ILE A CA 1
ATOM 803 C C . ILE A 1 96 ? 15.821 1.399 -11.791 1.00 96.19 96 ILE A C 1
ATOM 805 O O . ILE A 1 96 ? 15.304 1.544 -10.690 1.00 96.19 96 ILE A O 1
ATOM 809 N N . ASP A 1 97 ? 16.389 2.393 -12.471 1.00 93.75 97 ASP A N 1
ATOM 810 C CA . ASP A 1 97 ? 16.508 3.781 -12.008 1.00 93.75 97 ASP A CA 1
ATOM 811 C C . ASP A 1 97 ? 15.727 4.722 -12.930 1.00 93.75 97 ASP A C 1
ATOM 813 O O . ASP A 1 97 ? 16.285 5.543 -13.658 1.00 93.75 97 ASP A O 1
ATOM 817 N N . PHE A 1 98 ? 14.406 4.530 -12.999 1.00 88.06 98 PHE A N 1
ATOM 818 C CA . PHE A 1 98 ? 13.583 5.330 -13.896 1.00 88.06 98 PHE A CA 1
ATOM 819 C C . PHE A 1 98 ? 12.217 5.739 -13.336 1.00 88.06 98 PHE A C 1
ATOM 821 O O . PHE A 1 98 ? 11.503 4.978 -12.681 1.00 88.06 98 PHE A O 1
ATOM 828 N N . PHE A 1 99 ? 11.867 6.958 -13.757 1.00 85.12 99 PHE A N 1
ATOM 829 C CA . PHE A 1 99 ? 10.677 7.774 -13.540 1.00 85.12 99 PHE A CA 1
ATOM 830 C C . PHE A 1 99 ? 10.661 8.596 -12.245 1.00 85.12 99 PHE A C 1
ATOM 832 O O . PHE A 1 99 ? 11.698 9.069 -11.796 1.00 85.12 99 PHE A O 1
ATOM 839 N N . LEU A 1 100 ? 9.472 8.907 -11.723 1.00 87.00 100 LEU A N 1
ATOM 840 C CA . LEU A 1 100 ? 9.267 10.002 -10.768 1.00 87.00 100 LEU A CA 1
ATOM 841 C C . LEU A 1 100 ? 9.858 9.756 -9.373 1.00 87.00 100 LEU A C 1
ATOM 843 O O . LEU A 1 100 ? 9.960 10.709 -8.598 1.00 87.00 100 LEU A O 1
ATOM 847 N N . GLY A 1 101 ? 10.209 8.508 -9.048 1.00 92.06 101 GLY A N 1
ATOM 848 C CA . GLY A 1 101 ? 10.554 8.095 -7.691 1.00 92.06 101 GLY A CA 1
ATOM 849 C C . GLY A 1 101 ? 9.445 8.427 -6.697 1.00 92.06 101 GLY A C 1
ATOM 850 O O . GLY A 1 101 ? 8.254 8.398 -7.020 1.00 92.06 101 GLY A O 1
ATOM 851 N N . ASP A 1 102 ? 9.844 8.776 -5.479 1.00 95.25 102 ASP A N 1
ATOM 852 C CA . ASP A 1 102 ? 8.918 9.156 -4.420 1.00 95.25 102 ASP A CA 1
ATOM 853 C C . ASP A 1 102 ? 8.389 10.587 -4.600 1.00 95.25 102 ASP A C 1
ATOM 855 O O . ASP A 1 102 ? 8.899 11.550 -4.029 1.00 95.25 102 ASP A O 1
ATOM 859 N N . HIS A 1 103 ? 7.392 10.722 -5.475 1.00 93.75 103 HIS A N 1
ATOM 860 C CA . HIS A 1 103 ? 6.874 11.997 -5.968 1.00 93.75 103 HIS A CA 1
ATOM 861 C C . HIS A 1 103 ? 6.174 12.853 -4.892 1.00 93.75 103 HIS A C 1
ATOM 863 O O . HIS A 1 103 ? 5.572 12.324 -3.962 1.00 93.75 103 HIS A O 1
ATOM 869 N N . CYS A 1 104 ? 6.202 14.180 -5.067 1.00 94.62 104 CYS A N 1
ATOM 870 C CA . CYS A 1 104 ? 5.583 15.189 -4.189 1.00 94.62 104 CYS A CA 1
ATOM 871 C C . CYS A 1 104 ? 5.977 15.178 -2.694 1.00 94.62 104 CYS A C 1
ATOM 873 O O . CYS A 1 104 ? 5.129 15.488 -1.856 1.00 94.62 104 CYS A O 1
ATOM 875 N N . PRO A 1 105 ? 7.238 14.907 -2.307 1.00 95.31 105 PRO A N 1
ATOM 876 C CA . PRO A 1 105 ? 7.600 15.007 -0.901 1.00 95.31 105 PRO A CA 1
ATOM 877 C C . PRO A 1 105 ? 7.484 16.465 -0.409 1.00 95.31 105 PRO A C 1
ATOM 879 O O . PRO A 1 105 ? 7.514 17.398 -1.226 1.00 95.31 105 PRO A O 1
ATOM 882 N N . PRO A 1 106 ? 7.383 16.691 0.913 1.00 94.88 106 PRO A N 1
ATOM 883 C CA . PRO A 1 106 ? 7.480 18.025 1.497 1.00 94.88 106 PRO A CA 1
ATOM 884 C C . PRO A 1 106 ? 8.737 18.780 1.033 1.00 94.88 106 PRO A C 1
ATOM 886 O O . PRO A 1 106 ? 9.762 18.188 0.681 1.00 94.88 106 PRO A O 1
ATOM 889 N N . GLU A 1 107 ? 8.682 20.111 1.047 1.00 90.94 107 GLU A N 1
ATOM 890 C CA . GLU A 1 107 ? 9.858 20.931 0.743 1.00 90.94 107 GLU A CA 1
ATOM 891 C C . GLU A 1 107 ? 10.960 20.707 1.793 1.00 90.94 107 GLU A C 1
ATOM 893 O O . GLU A 1 107 ? 10.684 20.589 2.983 1.00 90.94 107 GLU A O 1
ATOM 898 N N . GLY A 1 108 ? 12.217 20.607 1.348 1.00 89.56 108 GLY A N 1
ATOM 899 C CA . GLY A 1 108 ? 13.349 20.278 2.227 1.00 89.56 108 GLY A CA 1
ATOM 900 C C . GLY A 1 108 ? 13.455 18.797 2.623 1.00 89.56 108 GLY A C 1
ATOM 901 O O . GLY A 1 108 ? 14.312 18.450 3.436 1.00 89.56 108 GLY A O 1
ATOM 902 N N . CYS A 1 109 ? 12.624 17.923 2.045 1.00 92.00 109 CYS A N 1
ATOM 903 C CA . CYS A 1 109 ? 12.671 16.486 2.295 1.00 92.00 109 CYS A CA 1
ATOM 904 C C . CYS A 1 109 ? 13.994 15.844 1.864 1.00 92.00 109 CYS A C 1
ATOM 906 O O . CYS A 1 109 ? 14.544 16.145 0.795 1.00 92.00 109 CYS A O 1
ATOM 908 N N . LYS A 1 110 ? 14.478 14.899 2.679 1.00 91.81 110 LYS A N 1
ATOM 909 C CA . LYS A 1 110 ? 15.599 14.035 2.304 1.00 91.81 110 LYS A CA 1
ATOM 910 C C . LYS A 1 110 ? 15.119 12.993 1.291 1.00 91.81 110 LYS A C 1
ATOM 912 O O . LYS A 1 110 ? 14.508 11.993 1.653 1.00 91.81 110 LYS A O 1
ATOM 917 N N . LYS A 1 111 ? 15.407 13.236 0.011 1.00 91.44 111 LYS A N 1
ATOM 918 C CA . LYS A 1 111 ? 14.920 12.405 -1.099 1.00 91.44 111 LYS A CA 1
ATOM 919 C C . LYS A 1 111 ? 15.528 11.002 -1.094 1.00 91.44 111 LYS A C 1
ATOM 921 O O . LYS A 1 111 ? 16.741 10.838 -0.971 1.00 91.44 111 LYS A O 1
ATOM 926 N N . CYS A 1 112 ? 14.670 10.012 -1.312 1.00 96.25 112 CYS A N 1
ATOM 927 C CA . CYS A 1 112 ? 15.070 8.658 -1.674 1.00 96.25 112 CYS A CA 1
ATOM 928 C C . CYS A 1 112 ? 15.437 8.594 -3.164 1.00 96.25 112 CYS A C 1
ATOM 930 O O . CYS A 1 112 ? 14.853 9.321 -3.973 1.00 96.25 112 CYS A O 1
ATOM 932 N N . GLY A 1 113 ? 16.392 7.737 -3.522 1.00 96.38 113 GLY A N 1
ATOM 933 C CA . GLY A 1 113 ? 16.746 7.496 -4.917 1.00 96.38 113 GLY A CA 1
ATOM 934 C C . GLY A 1 113 ? 15.625 6.832 -5.711 1.00 96.38 113 GLY A C 1
ATOM 935 O O . GLY A 1 113 ? 14.812 6.061 -5.181 1.00 96.38 113 GLY A O 1
ATOM 936 N N . VAL A 1 114 ? 15.569 7.163 -7.001 1.00 96.44 114 VAL A N 1
ATOM 937 C CA . VAL A 1 114 ? 14.616 6.550 -7.931 1.00 96.44 114 VAL A CA 1
ATOM 938 C C . VAL A 1 114 ? 14.970 5.073 -8.110 1.00 96.44 114 VAL A C 1
ATOM 940 O O . VAL A 1 114 ? 14.081 4.241 -7.966 1.00 96.44 114 VAL A O 1
ATOM 943 N N . ASP A 1 115 ? 16.250 4.751 -8.288 1.00 97.25 115 ASP A N 1
ATOM 944 C CA . ASP A 1 115 ? 16.836 3.405 -8.267 1.00 97.25 115 ASP A CA 1
ATOM 945 C C . ASP A 1 115 ? 16.282 2.483 -7.168 1.00 97.25 115 ASP A C 1
ATOM 947 O O . ASP A 1 115 ? 15.841 1.368 -7.450 1.00 97.25 115 ASP A O 1
ATOM 951 N N . LEU A 1 116 ? 16.228 2.954 -5.923 1.00 97.81 116 LEU A N 1
ATOM 952 C CA . LEU A 1 116 ? 15.724 2.195 -4.784 1.00 97.81 116 LEU A CA 1
ATOM 953 C C . LEU A 1 116 ? 14.222 1.953 -4.933 1.00 97.81 116 LEU A C 1
ATOM 955 O O . LEU A 1 116 ? 13.756 0.813 -4.902 1.00 97.81 116 LEU A O 1
ATOM 959 N N . THR A 1 117 ? 13.444 3.021 -5.107 1.00 97.50 117 THR A N 1
ATOM 960 C CA . THR A 1 117 ? 11.978 2.908 -5.146 1.00 97.50 117 THR A CA 1
ATOM 961 C C . THR A 1 117 ? 11.493 2.125 -6.366 1.00 97.50 117 THR A C 1
ATOM 963 O O . THR A 1 117 ? 10.679 1.214 -6.222 1.00 97.50 117 THR A O 1
ATOM 966 N N . ALA A 1 118 ? 12.021 2.393 -7.559 1.00 97.50 118 ALA A N 1
ATOM 967 C CA . ALA A 1 118 ? 11.655 1.681 -8.776 1.00 97.50 118 ALA A CA 1
ATOM 968 C C . ALA A 1 118 ? 12.053 0.197 -8.718 1.00 97.50 118 ALA A C 1
ATOM 970 O O . ALA A 1 118 ? 11.238 -0.656 -9.074 1.00 97.50 118 ALA A O 1
ATOM 971 N N . THR A 1 119 ? 13.230 -0.144 -8.184 1.00 98.50 119 THR A N 1
ATOM 972 C CA . THR A 1 119 ? 13.629 -1.552 -7.999 1.00 98.50 119 THR A CA 1
ATOM 973 C C . THR A 1 119 ? 12.741 -2.270 -6.974 1.00 98.50 119 THR A C 1
ATOM 975 O O . THR A 1 119 ? 12.335 -3.413 -7.196 1.00 98.50 119 THR A O 1
ATOM 978 N N . ALA A 1 120 ? 12.344 -1.603 -5.884 1.00 98.31 120 ALA A N 1
ATOM 979 C CA . ALA A 1 120 ? 11.422 -2.175 -4.897 1.00 98.31 120 ALA A CA 1
ATOM 980 C C . ALA A 1 120 ? 10.030 -2.483 -5.484 1.00 98.31 120 ALA A C 1
ATOM 982 O O . ALA A 1 120 ? 9.425 -3.526 -5.197 1.00 98.31 120 ALA A O 1
ATOM 983 N N . TYR A 1 121 ? 9.534 -1.615 -6.367 1.00 98.19 121 TYR A N 1
ATOM 984 C CA . TYR A 1 121 ? 8.309 -1.882 -7.114 1.00 98.19 121 TYR A CA 1
ATOM 985 C C . TYR A 1 121 ? 8.492 -2.966 -8.178 1.00 98.19 121 TYR A C 1
ATOM 987 O O . TYR A 1 121 ? 7.582 -3.771 -8.357 1.00 98.19 121 TYR A O 1
ATOM 995 N N . TYR A 1 122 ? 9.655 -3.056 -8.830 1.00 98.38 122 TYR A N 1
ATOM 996 C CA . TYR A 1 122 ? 9.949 -4.143 -9.768 1.00 98.38 122 TYR A CA 1
ATOM 997 C C . TYR A 1 122 ? 9.888 -5.516 -9.080 1.00 98.38 122 TYR A C 1
ATOM 999 O O . TYR A 1 122 ? 9.195 -6.415 -9.559 1.00 98.38 122 TYR A O 1
ATOM 1007 N N . HIS A 1 123 ? 10.489 -5.636 -7.893 1.00 98.62 123 HIS A N 1
ATOM 1008 C CA . HIS A 1 123 ? 10.360 -6.814 -7.032 1.00 98.62 123 HIS A CA 1
ATOM 1009 C C . HIS A 1 123 ? 8.892 -7.153 -6.729 1.00 98.62 123 HIS A C 1
ATOM 1011 O O . HIS A 1 123 ? 8.453 -8.294 -6.879 1.00 98.62 123 HIS A O 1
ATOM 1017 N N . THR A 1 124 ? 8.102 -6.148 -6.348 1.00 98.12 124 THR A N 1
ATOM 1018 C CA . THR A 1 124 ? 6.681 -6.335 -6.014 1.00 98.12 124 THR A CA 1
ATOM 1019 C C . THR A 1 124 ? 5.853 -6.764 -7.214 1.00 98.12 124 THR A C 1
ATOM 1021 O O . THR A 1 124 ? 4.963 -7.603 -7.072 1.00 98.12 124 THR A O 1
ATOM 1024 N N . ILE A 1 125 ? 6.147 -6.229 -8.397 1.00 98.50 125 ILE A N 1
ATOM 1025 C CA . ILE A 1 125 ? 5.510 -6.640 -9.645 1.00 98.50 125 ILE A CA 1
ATOM 1026 C C . ILE A 1 125 ? 5.805 -8.121 -9.909 1.00 98.50 125 ILE A C 1
ATOM 1028 O O . ILE A 1 125 ? 4.858 -8.889 -10.068 1.00 98.50 125 ILE A O 1
ATOM 1032 N N . ALA A 1 126 ? 7.070 -8.553 -9.853 1.00 98.62 126 ALA A N 1
ATOM 1033 C CA . ALA A 1 126 ? 7.439 -9.960 -10.042 1.00 98.62 126 ALA A CA 1
ATOM 1034 C C . ALA A 1 126 ? 6.744 -10.889 -9.025 1.00 98.62 126 ALA A C 1
ATOM 1036 O O . ALA A 1 126 ? 6.116 -11.877 -9.416 1.00 98.62 126 ALA A O 1
ATOM 1037 N N . LYS A 1 127 ? 6.737 -10.523 -7.733 1.00 98.38 127 LYS A N 1
ATOM 1038 C CA . LYS A 1 127 ? 6.005 -11.266 -6.686 1.00 98.38 127 LYS A CA 1
ATOM 1039 C C . LYS A 1 127 ? 4.503 -11.331 -6.940 1.00 98.38 127 LYS A C 1
ATOM 1041 O O . LYS A 1 127 ? 3.885 -12.369 -6.709 1.00 98.38 127 LYS A O 1
ATOM 1046 N N . THR A 1 128 ? 3.910 -10.237 -7.411 1.00 98.38 128 THR A N 1
ATOM 1047 C CA . THR A 1 128 ? 2.477 -10.182 -7.718 1.00 98.38 128 THR A CA 1
ATOM 1048 C C . THR A 1 128 ? 2.149 -11.095 -8.894 1.00 98.38 128 THR A C 1
ATOM 1050 O O . THR A 1 128 ? 1.189 -11.855 -8.813 1.00 98.38 128 THR A O 1
ATOM 1053 N N . VAL A 1 129 ? 2.970 -11.107 -9.950 1.00 98.62 129 VAL A N 1
ATOM 1054 C CA . VAL A 1 129 ? 2.785 -12.025 -11.086 1.00 98.62 129 VAL A CA 1
ATOM 1055 C C . VAL A 1 129 ? 2.938 -13.483 -10.651 1.00 98.62 129 VAL A C 1
ATOM 1057 O O . VAL A 1 129 ? 2.110 -14.307 -11.031 1.00 98.62 129 VAL A O 1
ATOM 1060 N N . ALA A 1 130 ? 3.904 -13.803 -9.786 1.00 98.62 130 ALA A N 1
ATOM 1061 C CA . ALA A 1 130 ? 4.033 -15.138 -9.201 1.00 98.62 130 ALA A CA 1
ATOM 1062 C C . ALA A 1 130 ? 2.786 -15.566 -8.403 1.00 98.62 130 ALA A C 1
ATOM 1064 O O . ALA A 1 130 ? 2.336 -16.710 -8.499 1.00 98.62 130 ALA A O 1
ATOM 1065 N N . ALA A 1 131 ? 2.215 -14.662 -7.602 1.00 98.19 131 ALA A N 1
ATOM 1066 C CA . ALA A 1 131 ? 0.982 -14.928 -6.864 1.00 98.19 131 ALA A CA 1
ATOM 1067 C C . ALA A 1 131 ? -0.206 -15.134 -7.817 1.00 98.19 131 ALA A C 1
ATOM 1069 O O . ALA A 1 131 ? -0.948 -16.107 -7.684 1.00 98.19 131 ALA A O 1
ATOM 1070 N N . CYS A 1 132 ? -0.342 -14.265 -8.822 1.00 98.44 132 CYS A N 1
ATOM 1071 C CA . CYS A 1 132 ? -1.341 -14.381 -9.877 1.00 98.44 132 CYS A CA 1
ATOM 1072 C C . CYS A 1 132 ? -1.242 -15.724 -10.610 1.00 98.44 132 CYS A C 1
ATOM 1074 O O . CYS A 1 132 ? -2.263 -16.388 -10.763 1.00 98.44 132 CYS A O 1
ATOM 1076 N N . ALA A 1 133 ? -0.035 -16.153 -10.997 1.00 98.56 133 ALA A N 1
ATOM 1077 C CA . ALA A 1 133 ? 0.207 -17.426 -11.674 1.00 98.56 133 ALA A CA 1
ATOM 1078 C C . ALA A 1 133 ? -0.336 -18.606 -10.857 1.00 98.56 133 ALA A C 1
ATOM 1080 O O . ALA A 1 133 ? -1.125 -19.395 -11.378 1.00 98.56 133 ALA A O 1
ATOM 1081 N N . ARG A 1 134 ? -0.022 -18.657 -9.553 1.00 98.12 134 ARG A N 1
ATOM 1082 C CA . ARG A 1 134 ? -0.555 -19.677 -8.632 1.00 98.12 134 ARG A CA 1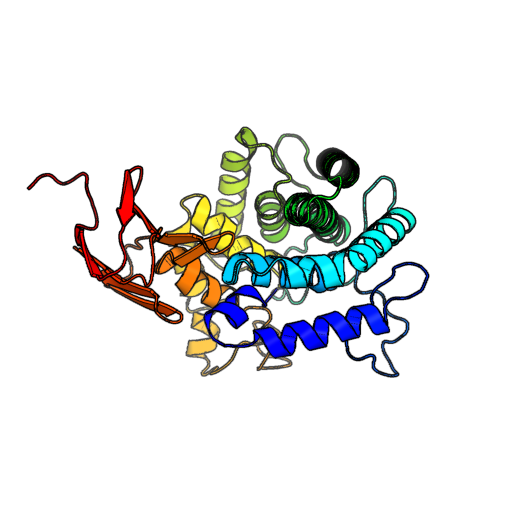
ATOM 1083 C C . ARG A 1 134 ? -2.081 -19.677 -8.584 1.00 98.12 134 ARG A C 1
ATOM 1085 O O . ARG A 1 134 ? -2.686 -20.740 -8.678 1.00 98.12 134 ARG A O 1
ATOM 1092 N N . ILE A 1 135 ? -2.700 -18.500 -8.471 1.00 97.69 135 ILE A N 1
ATOM 1093 C CA . ILE A 1 135 ? -4.164 -18.355 -8.382 1.00 97.69 135 ILE A CA 1
ATOM 1094 C C . ILE A 1 135 ? -4.867 -18.937 -9.615 1.00 97.69 135 ILE A C 1
ATOM 1096 O O . ILE A 1 135 ? -5.930 -19.542 -9.491 1.00 97.69 135 ILE A O 1
ATOM 1100 N N . ILE A 1 136 ? -4.283 -18.772 -10.804 1.00 98.00 136 ILE A N 1
ATOM 1101 C CA . ILE A 1 136 ? -4.890 -19.230 -12.061 1.00 98.00 136 ILE A CA 1
ATOM 1102 C C . ILE A 1 136 ? -4.360 -20.588 -12.547 1.00 98.00 136 ILE A C 1
ATOM 1104 O O . ILE A 1 136 ? -4.695 -20.997 -13.657 1.00 98.00 136 ILE A O 1
ATOM 1108 N N . GLY A 1 137 ? -3.552 -21.287 -11.741 1.00 97.88 137 GLY A N 1
ATOM 1109 C CA . GLY A 1 137 ? -3.010 -22.608 -12.078 1.00 97.88 137 GLY A CA 1
ATOM 1110 C C . GLY A 1 137 ? -1.921 -22.595 -13.158 1.00 97.88 137 GLY A C 1
ATOM 1111 O O . GLY A 1 137 ? -1.798 -23.555 -13.915 1.00 97.88 137 GLY A O 1
ATOM 1112 N N . ARG A 1 138 ? -1.152 -21.506 -13.267 1.00 98.31 138 ARG A N 1
ATOM 1113 C CA . ARG A 1 138 ? 0.027 -21.384 -14.141 1.00 98.31 138 ARG A CA 1
ATOM 1114 C C . ARG A 1 138 ? 1.310 -21.567 -13.331 1.00 98.31 138 ARG A C 1
ATOM 1116 O O . ARG A 1 138 ? 1.312 -21.370 -12.117 1.00 98.31 138 ARG A O 1
ATOM 1123 N N . ASP A 1 139 ? 2.397 -21.920 -14.015 1.00 98.00 139 ASP A N 1
ATOM 1124 C CA . ASP A 1 139 ? 3.711 -22.024 -13.381 1.00 98.00 139 ASP A CA 1
ATOM 1125 C C . ASP A 1 139 ? 4.153 -20.659 -12.836 1.00 98.00 139 ASP A C 1
ATOM 1127 O O . ASP A 1 139 ? 4.171 -19.656 -13.553 1.00 98.00 139 ASP A O 1
ATOM 1131 N N . ALA A 1 140 ? 4.452 -20.627 -11.542 1.00 98.50 140 ALA A N 1
ATOM 1132 C CA . ALA A 1 140 ? 4.835 -19.428 -10.815 1.00 98.50 140 ALA A CA 1
ATOM 1133 C C . ALA A 1 140 ? 6.346 -19.326 -10.596 1.00 98.50 140 ALA A C 1
ATOM 1135 O O . ALA A 1 140 ? 6.831 -18.241 -10.268 1.00 98.50 140 ALA A O 1
ATOM 1136 N N . GLU A 1 141 ? 7.072 -20.431 -10.777 1.00 98.44 141 GLU A N 1
ATOM 1137 C CA . GLU A 1 141 ? 8.483 -20.546 -10.424 1.00 98.44 141 GLU A CA 1
ATOM 1138 C C . GLU A 1 141 ? 9.377 -19.530 -11.154 1.00 98.44 141 GLU A C 1
ATOM 1140 O O . GLU A 1 141 ? 10.190 -18.883 -10.487 1.00 98.44 141 GLU A O 1
ATOM 1145 N N . PRO A 1 142 ? 9.193 -19.255 -12.466 1.00 98.38 142 PRO A N 1
ATOM 1146 C CA . PRO A 1 142 ? 10.009 -18.257 -13.159 1.00 98.38 142 PRO A CA 1
ATOM 1147 C C . PRO A 1 142 ? 9.893 -16.856 -12.543 1.00 98.38 142 PRO A C 1
ATOM 1149 O O . PRO A 1 142 ? 10.880 -16.133 -12.414 1.00 98.38 142 PRO A O 1
ATOM 1152 N N . TYR A 1 143 ? 8.685 -16.473 -12.123 1.00 98.44 143 TYR A N 1
ATOM 1153 C CA . TYR A 1 143 ? 8.413 -15.151 -11.558 1.00 98.44 143 TYR A CA 1
ATOM 1154 C C . TYR A 1 143 ? 8.853 -15.051 -10.093 1.00 98.44 143 TYR A C 1
ATOM 1156 O O . TYR A 1 143 ? 9.272 -13.981 -9.654 1.00 98.44 143 TYR A O 1
ATOM 1164 N N . MET A 1 144 ? 8.793 -16.160 -9.344 1.00 98.44 144 MET A N 1
ATOM 1165 C CA . MET A 1 144 ? 9.376 -16.245 -8.002 1.00 98.44 144 MET A CA 1
ATOM 1166 C C . MET A 1 144 ? 10.897 -16.125 -8.058 1.00 98.44 144 MET A C 1
ATOM 1168 O O . MET A 1 144 ? 11.464 -15.297 -7.353 1.00 98.44 144 MET A O 1
ATOM 1172 N N . THR A 1 145 ? 11.545 -16.870 -8.955 1.00 98.50 145 THR A N 1
ATOM 1173 C CA . THR A 1 145 ? 12.995 -16.786 -9.173 1.00 98.50 145 THR A CA 1
ATOM 1174 C C . THR A 1 145 ? 13.413 -15.366 -9.562 1.00 98.50 145 THR A C 1
ATOM 1176 O O . THR A 1 145 ? 14.384 -14.833 -9.026 1.00 98.50 145 THR A O 1
ATOM 1179 N N . LEU A 1 146 ? 12.658 -14.707 -10.451 1.00 98.50 146 LEU A N 1
ATOM 1180 C CA . LEU A 1 146 ? 12.903 -13.308 -10.801 1.00 98.50 146 LEU A CA 1
ATOM 1181 C C . LEU A 1 146 ? 12.799 -12.385 -9.578 1.00 98.50 146 LEU A C 1
ATOM 1183 O O . LEU A 1 146 ? 13.678 -11.549 -9.377 1.00 98.50 146 LEU A O 1
ATOM 1187 N N . ALA A 1 147 ? 11.758 -12.535 -8.755 1.00 98.62 147 ALA A N 1
ATOM 1188 C CA . ALA A 1 147 ? 11.605 -11.744 -7.538 1.00 98.62 147 ALA A CA 1
ATOM 1189 C C . ALA A 1 147 ? 12.793 -11.922 -6.579 1.00 98.62 147 ALA A C 1
ATOM 1191 O O . ALA A 1 147 ? 13.363 -10.926 -6.136 1.00 98.62 147 ALA A O 1
ATOM 1192 N N . GLU A 1 148 ? 13.223 -13.157 -6.319 1.00 98.62 148 GLU A N 1
ATOM 1193 C CA . GLU A 1 148 ? 14.367 -13.420 -5.436 1.00 98.62 148 GLU A CA 1
ATOM 1194 C C . GLU A 1 148 ? 15.674 -12.834 -5.991 1.00 98.62 148 GLU A C 1
ATOM 1196 O O . GLU A 1 148 ? 16.444 -12.222 -5.248 1.00 98.62 148 GLU A O 1
ATOM 1201 N N . ASN A 1 149 ? 15.895 -12.905 -7.308 1.00 98.69 149 ASN A N 1
ATOM 1202 C CA . ASN A 1 149 ? 17.046 -12.264 -7.950 1.00 98.69 149 ASN A CA 1
ATOM 1203 C C . ASN A 1 149 ? 17.021 -10.734 -7.794 1.00 98.69 149 ASN A C 1
ATOM 1205 O O . ASN A 1 149 ? 18.054 -10.131 -7.492 1.00 98.69 149 ASN A O 1
ATOM 1209 N N . ILE A 1 150 ? 15.851 -10.101 -7.949 1.00 98.75 150 ILE A N 1
ATOM 1210 C CA . ILE A 1 150 ? 15.693 -8.655 -7.729 1.00 98.75 150 ILE A CA 1
ATOM 1211 C C . ILE A 1 150 ? 15.937 -8.312 -6.254 1.00 98.75 150 ILE A C 1
ATOM 1213 O O . ILE A 1 150 ? 16.655 -7.353 -5.976 1.00 98.75 150 ILE A O 1
ATOM 1217 N N . LYS A 1 151 ? 15.395 -9.088 -5.300 1.00 98.69 151 LYS A N 1
ATOM 1218 C CA . LYS A 1 151 ? 15.639 -8.885 -3.861 1.00 98.69 151 LYS A CA 1
ATOM 1219 C C . LYS A 1 151 ? 17.134 -8.977 -3.552 1.00 98.69 151 LYS A C 1
ATOM 1221 O O . LYS A 1 151 ? 17.672 -8.085 -2.900 1.00 98.69 151 LYS A O 1
ATOM 1226 N N . ALA A 1 152 ? 17.824 -9.996 -4.060 1.00 98.44 152 ALA A N 1
ATOM 1227 C CA . ALA A 1 152 ? 19.263 -10.159 -3.866 1.00 98.44 152 ALA A CA 1
ATOM 1228 C C . ALA A 1 152 ? 20.070 -8.981 -4.446 1.00 98.44 152 ALA A C 1
ATOM 1230 O O . ALA A 1 152 ? 20.952 -8.443 -3.771 1.00 98.44 152 ALA A O 1
ATOM 1231 N N . ALA A 1 153 ? 19.744 -8.537 -5.665 1.00 98.56 153 ALA A N 1
ATOM 1232 C CA . ALA A 1 153 ? 20.381 -7.381 -6.296 1.00 98.56 153 ALA A CA 1
ATOM 1233 C C . ALA A 1 153 ? 20.122 -6.082 -5.515 1.00 98.56 153 ALA A C 1
ATOM 1235 O O . ALA A 1 153 ? 21.063 -5.340 -5.229 1.00 98.56 153 ALA A O 1
ATOM 1236 N N . PHE A 1 154 ? 18.873 -5.848 -5.099 1.00 98.62 154 PHE A N 1
ATOM 1237 C CA . PHE A 1 154 ? 18.478 -4.705 -4.276 1.00 98.62 154 PHE A CA 1
ATOM 1238 C C . PHE A 1 154 ? 19.273 -4.664 -2.973 1.00 98.62 154 PHE A C 1
ATOM 1240 O O . PHE A 1 154 ? 19.870 -3.641 -2.640 1.00 98.62 154 PHE A O 1
ATOM 1247 N N . ARG A 1 155 ? 19.311 -5.783 -2.240 1.00 97.88 155 ARG A N 1
ATOM 1248 C CA . ARG A 1 155 ? 20.025 -5.879 -0.962 1.00 97.88 155 ARG A CA 1
ATOM 1249 C C . ARG A 1 155 ? 21.505 -5.568 -1.147 1.00 97.88 155 ARG A C 1
ATOM 1251 O O . ARG A 1 155 ? 22.033 -4.721 -0.439 1.00 97.88 155 ARG A O 1
ATOM 1258 N N . LYS A 1 156 ? 22.149 -6.168 -2.155 1.00 97.62 156 LYS A N 1
ATOM 1259 C CA . LYS A 1 156 ? 23.561 -5.914 -2.484 1.00 97.62 156 LYS A CA 1
ATOM 1260 C C . LYS A 1 156 ? 23.840 -4.441 -2.808 1.00 97.62 156 LYS A C 1
ATOM 1262 O O . LYS A 1 156 ? 24.896 -3.928 -2.437 1.00 97.62 156 LYS A O 1
ATOM 1267 N N . ALA A 1 157 ? 22.935 -3.783 -3.529 1.00 97.88 157 ALA A N 1
ATOM 1268 C CA . ALA A 1 157 ? 23.095 -2.388 -3.923 1.00 97.88 157 ALA A CA 1
ATOM 1269 C C . ALA A 1 157 ? 22.879 -1.429 -2.742 1.00 97.88 157 ALA A C 1
ATOM 1271 O O . ALA A 1 157 ? 23.702 -0.541 -2.517 1.00 97.88 157 ALA A O 1
ATOM 1272 N N . PHE A 1 158 ? 21.806 -1.634 -1.972 1.00 98.25 158 PHE A N 1
ATOM 1273 C CA . PHE A 1 158 ? 21.264 -0.604 -1.086 1.00 98.25 158 PHE A CA 1
ATOM 1274 C C . PHE A 1 158 ? 21.342 -0.917 0.405 1.00 98.25 158 PHE A C 1
ATOM 1276 O O . PHE A 1 158 ? 21.193 0.016 1.183 1.00 98.25 158 PHE A O 1
ATOM 1283 N N . ILE A 1 159 ? 21.562 -2.162 0.839 1.00 97.06 159 ILE A N 1
ATOM 1284 C CA . ILE A 1 159 ? 21.611 -2.516 2.267 1.00 97.06 159 ILE A CA 1
ATOM 1285 C C . ILE A 1 159 ? 23.032 -2.938 2.639 1.00 97.06 159 ILE A C 1
ATOM 1287 O O . ILE A 1 159 ? 23.559 -3.926 2.131 1.00 97.06 159 ILE A O 1
ATOM 1291 N N . LYS A 1 160 ? 23.664 -2.177 3.536 1.00 93.44 160 LYS A N 1
ATOM 1292 C CA . LYS A 1 160 ? 25.020 -2.437 4.039 1.00 93.44 160 LYS A CA 1
ATOM 1293 C C . LYS A 1 160 ? 25.031 -2.279 5.550 1.00 93.44 160 LYS A C 1
ATOM 1295 O O . LYS A 1 160 ? 24.555 -1.269 6.062 1.00 93.44 160 LYS A O 1
ATOM 1300 N N . ASP A 1 161 ? 25.544 -3.286 6.253 1.00 88.00 161 ASP A N 1
ATOM 1301 C CA . ASP A 1 161 ? 25.645 -3.296 7.719 1.00 88.00 161 ASP A CA 1
ATOM 1302 C C . ASP A 1 161 ? 24.307 -2.960 8.416 1.00 88.00 161 ASP A C 1
ATOM 1304 O O . ASP A 1 161 ? 24.243 -2.155 9.345 1.00 88.00 161 ASP A O 1
ATOM 1308 N N . GLY A 1 162 ? 23.203 -3.520 7.902 1.00 82.75 162 GLY A N 1
ATOM 1309 C CA . GLY A 1 162 ? 21.838 -3.292 8.401 1.00 82.75 162 GLY A CA 1
ATOM 1310 C C . GLY A 1 162 ? 21.235 -1.919 8.067 1.00 82.75 162 GLY A C 1
ATOM 1311 O O . GLY A 1 162 ? 20.053 -1.686 8.321 1.00 82.75 162 GLY A O 1
ATOM 1312 N N . ARG A 1 163 ? 21.999 -1.006 7.457 1.00 93.25 163 ARG A N 1
ATOM 1313 C CA . ARG A 1 163 ? 21.530 0.324 7.048 1.00 93.25 163 ARG A CA 1
ATOM 1314 C C . ARG A 1 163 ? 21.199 0.360 5.568 1.00 93.25 163 ARG A C 1
ATOM 1316 O O . ARG A 1 163 ? 21.963 -0.128 4.736 1.00 93.25 163 ARG A O 1
ATOM 1323 N N . ILE A 1 164 ? 20.080 0.998 5.242 1.00 97.50 164 ILE A N 1
ATOM 1324 C CA . ILE A 1 164 ? 19.723 1.255 3.851 1.00 97.50 164 ILE A CA 1
ATOM 1325 C C . ILE A 1 164 ? 20.345 2.562 3.359 1.00 97.50 164 ILE A C 1
ATOM 1327 O O . ILE A 1 164 ? 20.419 3.558 4.085 1.00 97.50 164 ILE A O 1
ATOM 1331 N N . GLN A 1 165 ? 20.769 2.571 2.099 1.00 96.56 165 GLN A N 1
ATOM 1332 C CA . GLN A 1 165 ? 21.209 3.761 1.388 1.00 96.56 165 GLN A CA 1
ATOM 1333 C C . GLN A 1 165 ? 20.121 4.847 1.419 1.00 96.56 165 GLN A C 1
ATOM 1335 O O . GLN A 1 165 ? 18.937 4.577 1.618 1.00 96.56 165 GLN A O 1
ATOM 1340 N N . TYR A 1 166 ? 20.537 6.103 1.240 1.00 96.19 166 TYR A N 1
ATOM 1341 C CA . TYR A 1 166 ? 19.739 7.323 1.417 1.00 96.19 166 TYR A CA 1
ATOM 1342 C C . TYR A 1 166 ? 19.380 7.638 2.876 1.00 96.19 166 TYR A C 1
ATOM 1344 O O . TYR A 1 166 ? 19.381 8.815 3.226 1.00 96.19 166 TYR A O 1
ATOM 1352 N N . ASP A 1 167 ? 19.148 6.640 3.738 1.00 97.19 167 ASP A N 1
ATOM 1353 C CA . ASP A 1 167 ? 18.840 6.804 5.171 1.00 97.19 167 ASP A CA 1
ATOM 1354 C C . ASP A 1 167 ? 17.754 7.877 5.402 1.00 97.19 167 ASP A C 1
ATOM 1356 O O . ASP A 1 167 ? 17.994 8.929 5.998 1.00 97.19 167 ASP A O 1
ATOM 1360 N N . CYS A 1 168 ? 16.577 7.656 4.815 1.00 98.19 168 CYS A N 1
ATOM 1361 C CA . CYS A 1 168 ? 15.417 8.550 4.866 1.00 98.19 168 CYS A CA 1
ATOM 1362 C C . CYS A 1 168 ? 14.133 7.742 5.098 1.00 98.19 168 CYS A C 1
ATOM 1364 O O . CYS A 1 168 ? 14.124 6.526 4.891 1.00 98.19 168 CYS A O 1
ATOM 1366 N N . GLN A 1 169 ? 13.046 8.410 5.503 1.00 98.50 169 GLN A N 1
ATOM 1367 C CA . GLN A 1 169 ? 11.791 7.737 5.858 1.00 98.50 169 GLN A CA 1
ATOM 1368 C C . GLN A 1 169 ? 11.270 6.836 4.723 1.00 98.50 169 GLN A C 1
ATOM 1370 O O . GLN A 1 169 ? 10.929 5.678 4.963 1.00 98.50 169 GLN A O 1
ATOM 1375 N N . THR A 1 170 ? 11.285 7.327 3.480 1.00 98.50 170 THR A N 1
ATOM 1376 C CA . THR A 1 170 ? 10.860 6.563 2.297 1.00 98.50 170 THR A CA 1
ATOM 1377 C C . THR A 1 170 ? 11.700 5.315 2.076 1.00 98.50 170 THR A C 1
ATOM 1379 O O . THR A 1 170 ? 11.134 4.264 1.797 1.00 98.50 170 THR A O 1
ATOM 1382 N N . ALA A 1 171 ? 13.028 5.398 2.207 1.00 98.50 171 ALA A N 1
ATOM 1383 C CA . ALA A 1 171 ? 13.904 4.258 1.941 1.00 98.50 171 ALA A CA 1
ATOM 1384 C C . ALA A 1 171 ? 13.570 3.081 2.870 1.00 98.50 171 ALA A C 1
ATOM 1386 O O . ALA A 1 171 ? 13.303 1.979 2.391 1.00 98.50 171 ALA A O 1
ATOM 1387 N N . TYR A 1 172 ? 13.494 3.334 4.183 1.00 98.56 172 TYR A N 1
ATOM 1388 C CA . TYR A 1 172 ? 13.130 2.302 5.157 1.00 98.56 172 TYR A CA 1
ATOM 1389 C C . TYR A 1 172 ? 11.693 1.815 4.962 1.00 98.56 172 TYR A C 1
ATOM 1391 O O . TYR A 1 172 ? 11.469 0.609 4.875 1.00 98.56 172 TYR A O 1
ATOM 1399 N N . ALA A 1 173 ? 10.722 2.729 4.844 1.00 98.44 173 ALA A N 1
ATOM 1400 C CA . ALA A 1 173 ? 9.321 2.352 4.685 1.00 98.44 173 ALA A CA 1
ATOM 1401 C C . ALA A 1 173 ? 9.108 1.495 3.427 1.00 98.44 173 ALA A C 1
ATOM 1403 O O . ALA A 1 173 ? 8.521 0.420 3.514 1.00 98.44 173 ALA A O 1
ATOM 1404 N N . CYS A 1 174 ? 9.627 1.911 2.268 1.00 98.19 174 CYS A N 1
ATOM 1405 C CA . CYS A 1 174 ? 9.492 1.154 1.026 1.00 98.19 174 CYS A CA 1
ATOM 1406 C C . CYS A 1 174 ? 10.197 -0.206 1.101 1.00 98.19 174 CYS A C 1
ATOM 1408 O O . CYS A 1 174 ? 9.596 -1.211 0.730 1.00 98.19 174 CYS A O 1
ATOM 1410 N N . ALA A 1 175 ? 11.434 -0.279 1.597 1.00 98.38 175 ALA A N 1
ATOM 1411 C CA . ALA A 1 175 ? 12.153 -1.552 1.657 1.00 98.38 175 ALA A CA 1
ATOM 1412 C C . ALA A 1 175 ? 11.465 -2.580 2.572 1.00 98.38 175 ALA A C 1
ATOM 1414 O O . ALA A 1 175 ? 11.368 -3.752 2.206 1.00 98.38 175 ALA A O 1
ATOM 1415 N N . ILE A 1 176 ? 10.927 -2.147 3.717 1.00 98.44 176 ILE A N 1
ATOM 1416 C CA . ILE A 1 176 ? 10.159 -3.024 4.614 1.00 98.44 176 ILE A CA 1
ATOM 1417 C C . ILE A 1 176 ? 8.834 -3.422 3.953 1.00 98.44 176 ILE A C 1
ATOM 1419 O O . ILE A 1 176 ? 8.527 -4.607 3.859 1.00 98.44 176 ILE A O 1
ATOM 1423 N N . TYR A 1 177 ? 8.076 -2.452 3.430 1.00 98.31 177 TYR A N 1
ATOM 1424 C CA . TYR A 1 177 ? 6.775 -2.687 2.792 1.00 98.31 177 TYR A CA 1
ATOM 1425 C C . TYR A 1 177 ? 6.852 -3.678 1.625 1.00 98.31 177 TYR A C 1
ATOM 1427 O O . TYR A 1 177 ? 5.980 -4.531 1.463 1.00 98.31 177 TYR A O 1
ATOM 1435 N N . HIS A 1 178 ? 7.911 -3.588 0.822 1.00 98.19 178 HIS A N 1
ATOM 1436 C CA . HIS A 1 178 ? 8.122 -4.457 -0.330 1.00 98.19 178 HIS A CA 1
ATOM 1437 C C . HIS A 1 178 ? 8.829 -5.781 0.025 1.00 98.19 178 HIS A C 1
ATOM 1439 O O . HIS A 1 178 ? 9.037 -6.602 -0.868 1.00 98.19 178 HIS A O 1
ATOM 1445 N N . GLY A 1 179 ? 9.160 -6.029 1.300 1.00 97.62 179 GLY A N 1
ATOM 1446 C CA . GLY A 1 179 ? 9.757 -7.283 1.778 1.00 97.62 179 GLY A CA 1
ATOM 1447 C C . GLY A 1 179 ? 11.202 -7.502 1.323 1.00 97.62 179 GLY A C 1
ATOM 1448 O O . GLY A 1 179 ? 11.557 -8.608 0.920 1.00 97.62 179 GLY A O 1
ATOM 1449 N N . LEU A 1 180 ? 12.009 -6.439 1.316 1.00 98.19 180 LEU A N 1
ATOM 1450 C CA . LEU A 1 180 ? 13.408 -6.452 0.866 1.00 98.19 180 LEU A CA 1
ATOM 1451 C C . LEU A 1 180 ? 14.417 -6.608 2.019 1.00 98.19 180 LEU A C 1
ATOM 1453 O O . LEU A 1 180 ? 15.583 -6.936 1.785 1.00 98.19 180 LEU A O 1
ATOM 1457 N N . TYR A 1 181 ? 13.963 -6.400 3.253 1.00 97.06 181 TYR A N 1
ATOM 1458 C CA . TYR A 1 181 ? 14.676 -6.789 4.468 1.00 97.06 181 TYR A CA 1
ATOM 1459 C C . TYR A 1 181 ? 14.440 -8.268 4.791 1.00 97.06 181 TYR A C 1
ATOM 1461 O O . TYR A 1 181 ? 13.393 -8.818 4.438 1.00 97.06 181 TYR A O 1
ATOM 1469 N N . GLU A 1 182 ? 15.402 -8.896 5.463 1.00 95.75 182 GLU A N 1
ATOM 1470 C CA . GLU A 1 182 ? 15.167 -10.168 6.151 1.00 95.75 182 GLU A CA 1
ATOM 1471 C C . GLU A 1 182 ? 14.451 -9.933 7.486 1.00 95.75 182 GLU A C 1
ATOM 1473 O O . GLU A 1 182 ? 14.492 -8.834 8.045 1.00 95.75 182 GLU A O 1
ATOM 1478 N N . GLU A 1 183 ? 13.759 -10.956 7.990 1.00 94.81 183 GLU A N 1
ATOM 1479 C CA . GLU A 1 183 ? 12.876 -10.832 9.159 1.00 94.81 183 GLU A CA 1
ATOM 1480 C C . GLU A 1 183 ? 13.601 -10.329 10.418 1.00 94.81 183 GLU A C 1
ATOM 1482 O O . GLU A 1 183 ? 13.046 -9.531 11.174 1.00 94.81 183 GLU A O 1
ATOM 1487 N N . ASP A 1 184 ? 14.851 -10.745 10.624 1.00 96.00 184 ASP A N 1
ATOM 1488 C CA . ASP A 1 184 ? 15.690 -10.357 11.760 1.00 96.00 184 ASP A CA 1
ATOM 1489 C C . ASP A 1 184 ? 16.242 -8.924 11.657 1.00 96.00 184 ASP A C 1
ATOM 1491 O O . ASP A 1 184 ? 16.583 -8.314 12.672 1.00 96.00 184 ASP A O 1
ATOM 1495 N N . GLU A 1 185 ? 16.267 -8.341 10.457 1.00 96.31 185 GLU A N 1
ATOM 1496 C CA . GLU A 1 185 ? 16.721 -6.967 10.214 1.00 96.31 185 GLU A CA 1
ATOM 1497 C C . GLU A 1 185 ? 15.604 -5.929 10.435 1.00 96.31 185 GLU A C 1
ATOM 1499 O O . GLU A 1 185 ? 15.880 -4.765 10.754 1.00 96.31 185 GLU A O 1
ATOM 1504 N N . ILE A 1 186 ? 14.335 -6.338 10.291 1.00 97.25 186 ILE A N 1
ATOM 1505 C CA . ILE A 1 186 ? 13.165 -5.446 10.366 1.00 97.25 186 ILE A CA 1
ATOM 1506 C C . ILE A 1 186 ? 13.123 -4.641 11.676 1.00 97.25 186 ILE A C 1
ATOM 1508 O O . ILE A 1 186 ? 12.938 -3.425 11.589 1.00 97.25 186 ILE A O 1
ATOM 1512 N N . PRO A 1 187 ? 13.329 -5.219 12.880 1.00 97.94 187 PRO A N 1
ATOM 1513 C CA . PRO A 1 187 ? 13.282 -4.443 14.121 1.00 97.94 187 PRO A CA 1
ATOM 1514 C C . PRO A 1 187 ? 14.275 -3.272 14.149 1.00 97.94 187 PRO A C 1
ATOM 1516 O O . PRO A 1 187 ? 13.928 -2.178 14.596 1.00 97.94 187 PRO A O 1
ATOM 1519 N N . SER A 1 188 ? 15.492 -3.469 13.630 1.00 98.00 188 SER A N 1
ATOM 1520 C CA . SER A 1 188 ? 16.510 -2.413 13.561 1.00 98.00 188 SER A CA 1
ATOM 1521 C C . SER A 1 188 ? 16.143 -1.339 12.532 1.00 98.00 188 SER A C 1
ATOM 1523 O O . SER A 1 188 ? 16.223 -0.143 12.822 1.00 98.00 188 SER A O 1
ATOM 1525 N N . ALA A 1 189 ? 15.651 -1.753 11.361 1.00 98.19 189 ALA A N 1
ATOM 1526 C CA . ALA A 1 189 ? 15.174 -0.844 10.324 1.00 98.19 189 ALA A CA 1
ATOM 1527 C C . ALA A 1 189 ? 13.986 0.016 10.807 1.00 98.19 189 ALA A C 1
ATOM 1529 O O . ALA A 1 189 ? 13.947 1.222 10.555 1.00 98.19 189 ALA A O 1
ATOM 1530 N N . ILE A 1 190 ? 13.050 -0.576 11.559 1.00 98.56 190 ILE A N 1
ATOM 1531 C CA . ILE A 1 190 ? 11.933 0.136 12.196 1.00 98.56 190 ILE A CA 1
ATOM 1532 C C . ILE A 1 190 ? 12.439 1.126 13.241 1.00 98.56 190 ILE A C 1
ATOM 1534 O O . ILE A 1 190 ? 11.987 2.270 13.244 1.00 98.56 190 ILE A O 1
ATOM 1538 N N . ALA A 1 191 ? 13.383 0.730 14.099 1.00 98.56 191 ALA A N 1
ATOM 1539 C CA . ALA A 1 191 ? 13.951 1.631 15.098 1.00 98.56 191 ALA A CA 1
ATOM 1540 C C . ALA A 1 191 ? 14.560 2.880 14.438 1.00 98.56 191 ALA A C 1
ATOM 1542 O O . ALA A 1 191 ? 14.249 4.003 14.840 1.00 98.56 191 ALA A O 1
ATOM 1543 N N . ARG A 1 192 ? 15.326 2.702 13.353 1.00 98.19 192 ARG A N 1
ATOM 1544 C CA . ARG A 1 192 ? 15.899 3.830 12.608 1.00 98.19 192 ARG A CA 1
ATOM 1545 C C . ARG A 1 192 ? 14.838 4.675 11.897 1.00 98.19 192 ARG A C 1
ATOM 1547 O O . ARG A 1 192 ? 14.933 5.901 11.903 1.00 98.19 192 ARG A O 1
ATOM 1554 N N . LEU A 1 193 ? 13.801 4.061 11.324 1.00 98.69 193 LEU A N 1
ATOM 1555 C CA . LEU A 1 193 ? 12.669 4.798 10.752 1.00 98.69 193 LEU A CA 1
ATOM 1556 C C . LEU A 1 193 ? 11.966 5.666 11.812 1.00 98.69 193 LEU A C 1
ATOM 1558 O O . LEU A 1 193 ? 11.666 6.829 11.550 1.00 98.69 193 LEU A O 1
ATOM 1562 N N . VAL A 1 194 ? 11.742 5.130 13.014 1.00 98.88 194 VAL A N 1
ATOM 1563 C CA . VAL A 1 194 ? 11.142 5.862 14.142 1.00 98.88 194 VAL A CA 1
ATOM 1564 C C . VAL A 1 194 ? 12.013 7.044 14.568 1.00 98.88 194 VAL A C 1
ATOM 1566 O O . VAL A 1 194 ? 11.481 8.129 14.802 1.00 98.88 194 VAL A O 1
ATOM 1569 N N . GLU A 1 195 ? 13.336 6.878 14.632 1.00 98.69 195 GLU A N 1
ATOM 1570 C CA . GLU A 1 195 ? 14.265 7.987 14.886 1.00 98.69 195 GLU A CA 1
ATOM 1571 C C . GLU A 1 195 ? 14.109 9.099 13.844 1.00 98.69 195 GLU A C 1
ATOM 1573 O O . GLU A 1 195 ? 13.884 10.248 14.212 1.00 98.69 195 GLU A O 1
ATOM 1578 N N . LEU A 1 196 ? 14.126 8.757 12.551 1.00 98.50 196 LEU A N 1
ATOM 1579 C CA . LEU A 1 196 ? 13.969 9.721 11.454 1.00 98.50 196 LEU A CA 1
ATOM 1580 C C . LEU A 1 196 ? 12.617 10.455 11.489 1.00 98.50 196 LEU A C 1
ATOM 1582 O O . LEU A 1 196 ? 12.523 11.616 11.091 1.00 98.50 196 LEU A O 1
ATOM 1586 N N . ILE A 1 197 ? 11.554 9.795 11.953 1.00 98.75 197 ILE A N 1
ATOM 1587 C CA . ILE A 1 197 ? 10.241 10.424 12.164 1.00 98.75 197 ILE A CA 1
ATOM 1588 C C . ILE A 1 197 ? 10.300 11.423 13.323 1.00 98.75 197 ILE A C 1
ATOM 1590 O O . ILE A 1 197 ? 9.817 12.552 13.200 1.00 98.75 197 ILE A O 1
ATOM 1594 N N . ARG A 1 198 ? 10.926 11.040 14.439 1.00 98.62 198 ARG A N 1
ATOM 1595 C CA . ARG A 1 198 ? 11.064 11.897 15.626 1.00 98.62 198 ARG A CA 1
ATOM 1596 C C . ARG A 1 198 ? 11.976 13.095 15.377 1.00 98.62 198 ARG A C 1
ATOM 1598 O O . ARG A 1 198 ? 11.645 14.195 15.807 1.00 98.62 198 ARG A O 1
ATOM 1605 N N . GLU A 1 199 ? 13.059 12.919 14.621 1.00 98.06 199 GLU A N 1
ATOM 1606 C CA . GLU A 1 199 ? 13.941 14.002 14.153 1.00 98.06 199 GLU A CA 1
ATOM 1607 C C . GLU A 1 199 ? 13.170 15.063 13.342 1.00 98.06 199 GLU A C 1
ATOM 1609 O O . GLU A 1 199 ? 13.548 16.234 13.320 1.00 98.06 199 GLU A O 1
ATOM 1614 N N . LYS A 1 200 ? 12.054 14.676 12.710 1.00 97.69 200 LYS A N 1
ATOM 1615 C CA . LYS A 1 200 ? 11.144 15.562 11.967 1.00 97.69 200 LYS A CA 1
ATOM 1616 C C . LYS A 1 200 ? 9.950 16.040 12.796 1.00 97.69 200 LYS A C 1
ATOM 1618 O O . LYS A 1 200 ? 8.996 16.580 12.242 1.00 97.69 200 LYS A O 1
ATOM 1623 N N . GLY A 1 201 ? 9.974 15.851 14.116 1.00 97.94 201 GLY A N 1
ATOM 1624 C CA . GLY A 1 201 ? 8.887 16.257 15.006 1.00 97.94 201 GLY A CA 1
ATOM 1625 C C . GLY A 1 201 ? 7.576 15.528 14.712 1.00 97.94 201 GLY A C 1
ATOM 1626 O O . GLY A 1 201 ? 6.520 16.153 14.728 1.00 97.94 201 GLY A O 1
ATOM 1627 N N . ASN A 1 202 ? 7.651 14.230 14.393 1.00 98.31 202 ASN A N 1
ATOM 1628 C CA . ASN A 1 202 ? 6.512 13.385 14.022 1.00 98.31 202 ASN A CA 1
ATOM 1629 C C . ASN A 1 202 ? 5.756 13.889 12.780 1.00 98.31 202 ASN A C 1
ATOM 1631 O O . ASN A 1 202 ? 4.527 13.862 12.742 1.00 98.31 202 ASN A O 1
ATOM 1635 N N . HIS A 1 203 ? 6.485 14.350 11.764 1.00 98.38 203 HIS A N 1
ATOM 1636 C CA . HIS A 1 203 ? 5.925 14.697 10.458 1.00 98.38 203 HIS A CA 1
ATOM 1637 C C . HIS A 1 203 ? 6.300 13.665 9.395 1.00 98.38 203 HIS A C 1
ATOM 1639 O O . HIS A 1 203 ? 7.353 13.020 9.463 1.00 98.38 203 HIS A O 1
ATOM 1645 N N . PHE A 1 204 ? 5.447 13.559 8.376 1.00 97.75 204 PHE A N 1
ATOM 1646 C CA . PHE A 1 204 ? 5.768 12.833 7.153 1.00 97.75 204 PHE A CA 1
ATOM 1647 C C . PHE A 1 204 ? 6.907 13.549 6.421 1.00 97.75 204 PHE A C 1
ATOM 1649 O O . PHE A 1 204 ? 6.762 14.704 6.046 1.00 97.75 204 PHE A O 1
ATOM 1656 N N . ASP A 1 205 ? 8.019 12.865 6.171 1.00 97.62 205 ASP A N 1
ATOM 1657 C CA . ASP A 1 205 ? 9.115 13.355 5.323 1.00 97.62 205 ASP A CA 1
ATOM 1658 C C . ASP A 1 205 ? 9.248 12.466 4.083 1.00 97.62 205 ASP A C 1
ATOM 1660 O O . ASP A 1 205 ? 10.309 11.912 3.798 1.00 97.62 205 ASP A O 1
ATOM 1664 N N . VAL A 1 206 ? 8.116 12.264 3.402 1.00 97.50 206 VAL A N 1
ATOM 1665 C CA . VAL A 1 206 ? 7.955 11.310 2.299 1.00 97.50 206 VAL A CA 1
ATOM 1666 C C . VAL A 1 206 ? 7.063 11.853 1.189 1.00 97.50 206 VAL A C 1
ATOM 1668 O O . VAL A 1 206 ? 6.139 12.638 1.420 1.00 97.50 206 VAL A O 1
ATOM 1671 N N . GLY A 1 207 ? 7.321 11.395 -0.029 1.00 96.94 207 GLY A N 1
ATOM 1672 C CA . GLY A 1 207 ? 6.415 11.499 -1.161 1.00 96.94 207 GLY A CA 1
ATOM 1673 C C . GLY A 1 207 ? 5.314 10.438 -1.112 1.00 96.94 207 GLY A C 1
ATOM 1674 O O . GLY A 1 207 ? 5.022 9.839 -0.073 1.00 96.94 207 GLY A O 1
ATOM 1675 N N . ILE A 1 208 ? 4.660 10.218 -2.248 1.00 96.44 208 ILE A N 1
ATOM 1676 C CA . ILE A 1 208 ? 3.504 9.325 -2.336 1.00 96.44 208 ILE A CA 1
ATOM 1677 C C . ILE A 1 208 ? 3.854 7.861 -2.042 1.00 96.44 208 ILE A C 1
ATOM 1679 O O . ILE A 1 208 ? 3.083 7.187 -1.362 1.00 96.44 208 ILE A O 1
ATOM 1683 N N . LEU A 1 209 ? 4.998 7.363 -2.523 1.00 97.19 209 LEU A N 1
ATOM 1684 C CA . LEU A 1 209 ? 5.415 5.964 -2.386 1.00 97.19 209 LEU A CA 1
ATOM 1685 C C . LEU A 1 209 ? 5.755 5.658 -0.931 1.00 97.19 209 LEU A C 1
ATOM 1687 O O . LEU A 1 209 ? 5.280 4.660 -0.385 1.00 97.19 209 LEU A O 1
ATOM 1691 N N . GLY A 1 210 ? 6.510 6.557 -0.296 1.00 97.44 210 GLY A N 1
ATOM 1692 C CA . GLY A 1 210 ? 6.813 6.469 1.124 1.00 97.44 210 GLY A CA 1
ATOM 1693 C C . GLY A 1 210 ? 5.548 6.585 1.971 1.00 97.44 210 GLY A C 1
ATOM 1694 O O . GLY A 1 210 ? 5.364 5.778 2.878 1.00 97.44 210 GLY A O 1
ATOM 1695 N N . ALA A 1 211 ? 4.626 7.497 1.633 1.00 96.69 211 ALA A N 1
ATOM 1696 C CA . ALA A 1 211 ? 3.353 7.626 2.341 1.00 96.69 211 ALA A CA 1
ATOM 1697 C C . ALA A 1 211 ? 2.545 6.323 2.292 1.00 96.69 211 ALA A C 1
ATOM 1699 O O . ALA A 1 211 ? 2.137 5.838 3.341 1.00 96.69 211 ALA A O 1
ATOM 1700 N N . LYS A 1 212 ? 2.381 5.702 1.116 1.00 95.69 212 LYS A N 1
ATOM 1701 C CA . LYS A 1 212 ? 1.696 4.402 0.983 1.00 95.69 212 LYS A CA 1
ATOM 1702 C C . LYS A 1 212 ? 2.316 3.319 1.863 1.00 95.69 212 LYS A C 1
ATOM 1704 O O . LYS A 1 212 ? 1.596 2.606 2.558 1.00 95.69 212 LYS A O 1
ATOM 1709 N N . ALA A 1 213 ? 3.640 3.197 1.836 1.00 97.88 213 ALA A N 1
ATOM 1710 C CA . ALA A 1 213 ? 4.353 2.184 2.601 1.00 97.88 213 ALA A CA 1
ATOM 1711 C C . ALA A 1 213 ? 4.230 2.410 4.119 1.00 97.88 213 ALA A C 1
ATOM 1713 O O . ALA A 1 213 ? 4.004 1.470 4.883 1.00 97.88 213 ALA A O 1
ATOM 1714 N N . MET A 1 214 ? 4.330 3.665 4.556 1.00 97.38 214 MET A N 1
ATOM 1715 C CA . MET A 1 214 ? 4.438 4.040 5.963 1.00 97.38 214 MET A CA 1
ATOM 1716 C C . MET A 1 214 ? 3.236 3.630 6.809 1.00 97.38 214 MET A C 1
ATOM 1718 O O . MET A 1 214 ? 3.428 3.135 7.919 1.00 97.38 214 MET A O 1
ATOM 1722 N N . PHE A 1 215 ? 2.013 3.773 6.288 1.00 98.12 215 PHE A N 1
ATOM 1723 C CA . PHE A 1 215 ? 0.810 3.368 7.023 1.00 98.12 215 PHE A CA 1
ATOM 1724 C C . PHE A 1 215 ? 0.834 1.882 7.378 1.00 98.12 215 PHE A C 1
ATOM 1726 O O . PHE A 1 215 ? 0.569 1.514 8.522 1.00 98.12 215 PHE A O 1
ATOM 1733 N N . SER A 1 216 ? 1.189 1.034 6.410 1.00 96.38 216 SER A N 1
ATOM 1734 C CA . SER A 1 216 ? 1.257 -0.414 6.620 1.00 96.38 216 SER A CA 1
ATOM 1735 C C . SER A 1 216 ? 2.421 -0.789 7.537 1.00 96.38 216 SER A C 1
ATOM 1737 O O . SER A 1 216 ? 2.232 -1.526 8.503 1.00 96.38 216 SER A O 1
ATOM 1739 N N . VAL A 1 217 ? 3.607 -0.232 7.273 1.00 98.31 217 VAL A N 1
ATOM 1740 C CA . VAL A 1 217 ? 4.837 -0.540 8.014 1.00 98.31 217 VAL A CA 1
ATOM 1741 C C . VAL A 1 217 ? 4.715 -0.161 9.486 1.00 98.31 217 VAL A C 1
ATOM 1743 O O . VAL A 1 217 ? 4.985 -0.996 10.346 1.00 98.31 217 VAL A O 1
ATOM 1746 N N . LEU A 1 218 ? 4.266 1.054 9.806 1.00 98.69 218 LEU A N 1
ATOM 1747 C CA . LEU A 1 218 ? 4.148 1.477 11.202 1.00 98.69 218 LEU A CA 1
ATOM 1748 C C . LEU A 1 218 ? 3.039 0.710 11.934 1.00 98.69 218 LEU A C 1
ATOM 1750 O O . LEU A 1 218 ? 3.239 0.291 13.073 1.00 98.69 218 LEU A O 1
ATOM 1754 N N . SER A 1 219 ? 1.903 0.458 11.276 1.00 97.94 219 SER A N 1
ATOM 1755 C CA . SER A 1 219 ? 0.791 -0.283 11.887 1.00 97.94 219 SER A CA 1
ATOM 1756 C C . SER A 1 219 ? 1.166 -1.726 12.232 1.00 97.94 219 SER A C 1
ATOM 1758 O O . SER A 1 219 ? 0.843 -2.199 13.316 1.00 97.94 219 SER A O 1
ATOM 1760 N N . GLN A 1 220 ? 1.888 -2.417 11.345 1.00 96.06 220 GLN A N 1
ATOM 1761 C CA . GLN A 1 220 ? 2.257 -3.828 11.529 1.00 96.06 220 GLN A CA 1
ATOM 1762 C C . GLN A 1 220 ? 3.434 -4.042 12.488 1.00 96.06 220 GLN A C 1
ATOM 1764 O O . GLN A 1 220 ? 3.617 -5.147 12.984 1.00 96.06 220 GLN A O 1
ATOM 1769 N N . ASN A 1 221 ? 4.220 -3.000 12.769 1.00 97.50 221 ASN A N 1
ATOM 1770 C CA . ASN A 1 221 ? 5.438 -3.102 13.579 1.00 97.50 221 ASN A CA 1
ATOM 1771 C C . ASN A 1 221 ? 5.314 -2.375 14.929 1.00 97.50 221 ASN A C 1
ATOM 1773 O O . ASN A 1 221 ? 6.292 -1.856 15.468 1.00 97.50 221 ASN A O 1
ATOM 1777 N N . GLY A 1 222 ? 4.095 -2.304 15.475 1.00 96.25 222 GLY A N 1
ATOM 1778 C CA . GLY A 1 222 ? 3.839 -1.752 16.810 1.00 96.25 222 GLY A CA 1
ATOM 1779 C C . GLY A 1 222 ? 4.015 -0.233 16.925 1.00 96.25 222 GLY A C 1
ATOM 1780 O O . GLY A 1 222 ? 4.115 0.284 18.033 1.00 96.25 222 GLY A O 1
ATOM 1781 N N . GLN A 1 223 ? 4.046 0.495 15.805 1.00 98.50 223 GLN A N 1
ATOM 1782 C CA . GLN A 1 223 ? 4.203 1.955 15.755 1.00 98.50 223 GLN A CA 1
ATOM 1783 C C . GLN A 1 223 ? 2.900 2.670 15.356 1.00 98.50 223 GLN A C 1
ATOM 1785 O O . GLN A 1 223 ? 2.928 3.797 14.861 1.00 98.50 223 GLN A O 1
ATOM 1790 N N . ALA A 1 224 ? 1.743 2.036 15.568 1.00 97.56 224 ALA A N 1
ATOM 1791 C CA . ALA A 1 224 ? 0.446 2.610 15.210 1.00 97.56 224 ALA A CA 1
ATOM 1792 C C . ALA A 1 224 ? 0.126 3.906 15.983 1.00 97.56 224 ALA A C 1
ATOM 1794 O O . ALA A 1 224 ? -0.447 4.828 15.410 1.00 97.56 224 ALA A O 1
ATOM 1795 N N . GLU A 1 225 ? 0.558 4.016 17.245 1.00 98.06 225 GLU A N 1
ATOM 1796 C CA . GLU A 1 225 ? 0.435 5.254 18.036 1.00 98.06 225 GLU A CA 1
ATOM 1797 C C . GLU A 1 225 ? 1.269 6.399 17.451 1.00 98.06 225 GLU A C 1
ATOM 1799 O O . GLU A 1 225 ? 0.803 7.532 17.352 1.00 98.06 225 GLU A O 1
ATOM 1804 N N . LEU A 1 226 ? 2.495 6.108 17.002 1.00 98.62 226 LEU A N 1
ATOM 1805 C CA . LEU A 1 226 ? 3.329 7.102 16.330 1.00 98.62 226 LEU A CA 1
ATOM 1806 C C . LEU A 1 226 ? 2.672 7.558 15.023 1.00 98.62 226 LEU A C 1
ATOM 1808 O O . LEU A 1 226 ? 2.583 8.754 14.767 1.00 98.62 226 LEU A O 1
ATOM 1812 N N . LEU A 1 227 ? 2.159 6.622 14.222 1.00 98.62 227 LEU A N 1
ATOM 1813 C CA . LEU A 1 227 ? 1.428 6.947 12.998 1.00 98.62 227 LEU A CA 1
ATOM 1814 C C . LEU A 1 227 ? 0.189 7.812 13.282 1.00 98.62 227 LEU A C 1
ATOM 1816 O O . LEU A 1 227 ? -0.051 8.781 12.563 1.00 98.62 227 LEU A O 1
ATOM 1820 N N . TYR A 1 228 ? -0.559 7.525 14.351 1.00 98.56 228 TYR A N 1
ATOM 1821 C CA . TYR A 1 228 ? -1.681 8.361 14.783 1.00 98.56 228 TYR A CA 1
ATOM 1822 C C . TYR A 1 228 ? -1.241 9.790 15.118 1.00 98.56 228 TYR A C 1
ATOM 1824 O O . TYR A 1 228 ? -1.877 10.745 14.670 1.00 98.56 228 TYR A O 1
ATOM 1832 N N . GLN A 1 229 ? -0.120 9.954 15.827 1.00 98.50 229 GLN A N 1
ATOM 1833 C CA . GLN A 1 229 ? 0.468 11.270 16.099 1.00 98.50 229 GLN A CA 1
ATOM 1834 C C . GLN A 1 229 ? 0.888 11.990 14.813 1.00 98.50 229 GLN A C 1
ATOM 1836 O O . GLN A 1 229 ? 0.679 13.192 14.702 1.00 98.50 229 GLN A O 1
ATOM 1841 N N . MET A 1 230 ? 1.436 11.278 13.824 1.00 98.62 230 MET A N 1
ATOM 1842 C CA . MET A 1 230 ? 1.803 11.869 12.531 1.00 98.62 230 MET A CA 1
ATOM 1843 C C . MET A 1 230 ? 0.578 12.348 11.747 1.00 98.62 230 MET A C 1
ATOM 1845 O O . MET A 1 230 ? 0.587 13.436 11.173 1.00 98.62 230 MET A O 1
ATOM 1849 N N . VAL A 1 231 ? -0.496 11.552 11.730 1.00 98.38 231 VAL A N 1
ATOM 1850 C CA . VAL A 1 231 ? -1.754 11.901 11.052 1.00 98.38 231 VAL A CA 1
ATOM 1851 C C . VAL A 1 231 ? -2.421 13.107 11.716 1.00 98.38 231 VAL A C 1
ATOM 1853 O O . VAL A 1 231 ? -2.888 14.006 11.012 1.00 98.38 231 VAL A O 1
ATOM 1856 N N . THR A 1 232 ? -2.434 13.143 13.052 1.00 98.12 232 THR A N 1
ATOM 1857 C CA . THR A 1 232 ? -3.101 14.185 13.852 1.00 98.12 232 THR A CA 1
ATOM 1858 C C . THR A 1 232 ? -2.218 15.385 14.199 1.00 98.12 232 THR A C 1
ATOM 1860 O O . THR A 1 232 ? -2.689 16.322 14.843 1.00 98.12 232 THR A O 1
ATOM 1863 N N . ASN A 1 233 ? -0.964 15.405 13.742 1.00 98.31 233 ASN A N 1
ATOM 1864 C CA . ASN A 1 233 ? -0.045 16.517 13.960 1.00 98.31 233 ASN A CA 1
ATOM 1865 C C . ASN A 1 233 ? -0.660 17.830 13.431 1.00 98.31 233 ASN A C 1
ATOM 1867 O O . ASN A 1 233 ? -1.058 17.872 12.270 1.00 98.31 233 ASN A O 1
ATOM 1871 N N . PRO A 1 234 ? -0.782 18.915 14.213 1.00 97.94 234 PRO A N 1
ATOM 1872 C CA . PRO A 1 234 ? -1.473 20.120 13.751 1.00 97.94 234 PRO A CA 1
ATOM 1873 C C . PRO A 1 234 ? -0.677 20.938 12.720 1.00 97.94 234 PRO A C 1
ATOM 1875 O O . PRO A 1 234 ? -1.251 21.836 12.098 1.00 97.94 234 PRO A O 1
ATOM 1878 N N . THR A 1 235 ? 0.620 20.663 12.541 1.00 97.94 235 THR A N 1
ATOM 1879 C CA . THR A 1 235 ? 1.518 21.424 11.660 1.00 97.94 235 THR A CA 1
ATOM 1880 C C . THR A 1 235 ? 1.866 20.682 10.367 1.00 97.94 235 THR A C 1
ATOM 1882 O O . THR A 1 235 ? 1.763 19.463 10.268 1.00 97.94 235 THR A O 1
ATOM 1885 N N . MET A 1 236 ? 2.235 21.441 9.330 1.00 96.38 236 MET A N 1
ATOM 1886 C CA . MET A 1 236 ? 2.606 20.891 8.024 1.00 96.38 236 MET A CA 1
ATOM 1887 C C . MET A 1 236 ? 3.959 20.170 8.101 1.00 96.38 236 MET A C 1
ATOM 1889 O O . MET A 1 236 ? 4.895 20.749 8.655 1.00 96.38 236 MET A O 1
ATOM 1893 N N . PRO A 1 237 ? 4.133 19.008 7.441 1.00 96.56 237 PRO A N 1
ATOM 1894 C CA . PRO A 1 237 ? 3.160 18.238 6.647 1.00 96.56 237 PRO A CA 1
ATOM 1895 C C . PRO A 1 237 ? 2.375 17.182 7.454 1.00 96.56 237 PRO A C 1
ATOM 1897 O O . PRO A 1 237 ? 2.956 16.260 8.029 1.00 96.56 237 PRO A O 1
ATOM 1900 N N . SER A 1 238 ? 1.042 17.268 7.431 1.00 98.00 238 SER A N 1
ATOM 1901 C CA . SER A 1 238 ? 0.145 16.277 8.040 1.00 98.00 238 SER A CA 1
ATOM 1902 C C . SER A 1 238 ? -1.285 16.378 7.487 1.00 98.00 238 SER A C 1
ATOM 1904 O O . SER A 1 238 ? -1.652 17.353 6.822 1.00 98.00 238 SER A O 1
ATOM 1906 N N . TYR A 1 239 ? -2.119 15.382 7.801 1.00 98.25 239 TYR A N 1
ATOM 1907 C CA . TYR A 1 239 ? -3.537 15.383 7.430 1.00 98.25 239 TYR A CA 1
ATOM 1908 C C . TYR A 1 239 ? -4.353 16.353 8.290 1.00 98.25 239 TYR A C 1
ATOM 1910 O O . TYR A 1 239 ? -5.183 17.089 7.757 1.00 98.25 239 TYR A O 1
ATOM 1918 N N . ALA A 1 240 ? -4.098 16.412 9.602 1.00 98.06 240 ALA A N 1
ATOM 1919 C CA . ALA A 1 240 ? -4.756 17.383 10.474 1.00 98.06 240 ALA A CA 1
ATOM 1920 C C . ALA A 1 240 ? -4.401 18.830 10.107 1.00 98.06 240 ALA A C 1
ATOM 1922 O O . ALA A 1 240 ? -5.273 19.690 10.176 1.00 98.06 240 ALA A O 1
ATOM 1923 N N . TYR A 1 241 ? -3.182 19.105 9.631 1.00 98.06 241 TYR A N 1
ATOM 1924 C CA . TYR A 1 241 ? -2.838 20.414 9.080 1.00 98.06 241 TYR A CA 1
ATOM 1925 C C . TYR A 1 241 ? -3.758 20.785 7.913 1.00 98.06 241 TYR A C 1
ATOM 1927 O O . TYR A 1 241 ? -4.349 21.860 7.940 1.00 98.06 241 TYR A O 1
ATOM 1935 N N . TRP A 1 242 ? -3.949 19.899 6.926 1.00 97.94 242 TRP A N 1
ATOM 1936 C CA . TRP A 1 242 ? -4.886 20.156 5.825 1.00 97.94 242 TRP A CA 1
ATOM 1937 C C . TRP A 1 242 ? -6.297 20.470 6.330 1.00 97.94 242 TRP A C 1
ATOM 1939 O O . TRP A 1 242 ? -6.873 21.481 5.925 1.00 97.94 242 TRP A O 1
ATOM 1949 N N . ILE A 1 243 ? -6.825 19.667 7.257 1.00 97.94 243 ILE A N 1
ATOM 1950 C CA . ILE A 1 243 ? -8.151 19.894 7.854 1.00 97.94 243 ILE A CA 1
ATOM 1951 C C . ILE A 1 243 ? -8.209 21.260 8.557 1.00 97.94 243 ILE A C 1
ATOM 1953 O O . ILE A 1 243 ? -9.135 22.034 8.321 1.00 97.94 243 ILE A O 1
ATOM 1957 N N . ASN A 1 244 ? -7.192 21.604 9.351 1.00 98.06 244 ASN A N 1
ATOM 1958 C CA . ASN A 1 244 ? -7.095 22.883 10.063 1.00 98.06 244 ASN A CA 1
ATOM 1959 C C . ASN A 1 244 ? -6.991 24.089 9.115 1.00 98.06 244 ASN A C 1
ATOM 1961 O O . ASN A 1 244 ? -7.382 25.194 9.483 1.00 98.06 244 ASN A O 1
ATOM 1965 N N . GLN A 1 245 ? -6.478 23.893 7.897 1.00 97.75 245 GLN A N 1
ATOM 1966 C CA . GLN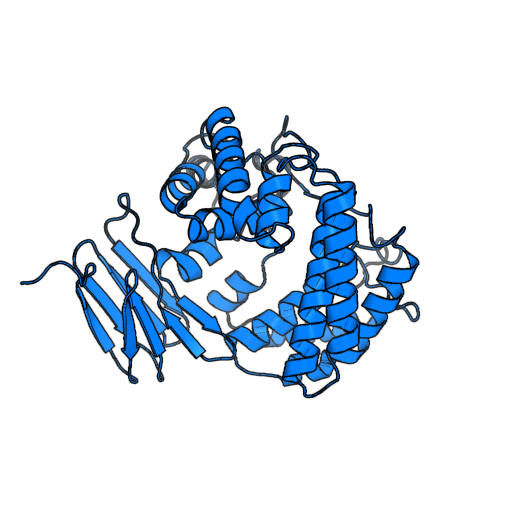 A 1 245 ? -6.457 24.906 6.836 1.00 97.75 245 GLN A CA 1
ATOM 1967 C C . GLN A 1 245 ? -7.761 24.955 6.014 1.00 97.75 245 GLN A C 1
ATOM 1969 O O . GLN A 1 245 ? -7.845 25.700 5.038 1.00 97.75 245 GLN A O 1
ATOM 1974 N N . GLY A 1 246 ? -8.784 24.176 6.382 1.00 97.44 246 GLY A N 1
ATOM 1975 C CA . GLY A 1 246 ? -10.086 24.154 5.710 1.00 97.44 246 GLY A CA 1
ATOM 1976 C C . GLY A 1 246 ? -10.137 23.287 4.450 1.00 97.44 246 GLY A C 1
ATOM 1977 O O . GLY A 1 246 ? -11.056 23.434 3.642 1.00 97.44 246 GLY A O 1
ATOM 1978 N N . MET A 1 247 ? -9.169 22.388 4.246 1.00 97.38 247 MET A N 1
ATOM 1979 C CA . MET A 1 247 ? -9.228 21.428 3.146 1.00 97.38 247 MET A CA 1
ATOM 1980 C C . MET A 1 247 ? -10.350 20.411 3.358 1.00 97.38 247 MET A C 1
ATOM 1982 O O . MET A 1 247 ? -10.446 19.772 4.402 1.00 97.38 247 MET A O 1
ATOM 1986 N N . THR A 1 248 ? -11.161 20.212 2.320 1.00 97.00 248 THR A N 1
ATOM 1987 C CA . THR A 1 248 ? -12.223 19.190 2.268 1.00 97.00 248 THR A CA 1
ATOM 1988 C C . THR A 1 248 ? -11.857 17.990 1.389 1.00 97.00 248 THR A C 1
ATOM 1990 O O . THR A 1 248 ? -12.651 17.072 1.214 1.00 97.00 248 THR A O 1
ATOM 1993 N N . THR A 1 249 ? -10.658 18.005 0.806 1.00 97.12 249 THR A N 1
ATOM 1994 C CA . THR A 1 249 ? -10.089 16.988 -0.094 1.00 97.12 249 THR A CA 1
ATOM 1995 C C . THR A 1 249 ? -8.576 16.894 0.146 1.00 97.12 249 THR A C 1
ATOM 1997 O O . THR A 1 249 ? -8.014 17.699 0.887 1.00 97.12 249 THR A O 1
ATOM 2000 N N . PHE A 1 250 ? -7.897 15.905 -0.438 1.00 96.69 250 PHE A N 1
ATOM 2001 C CA . PHE A 1 250 ? -6.439 15.775 -0.316 1.00 96.69 250 PHE A CA 1
ATOM 2002 C C . PHE A 1 250 ? -5.703 16.671 -1.321 1.00 96.69 250 PHE A C 1
ATOM 2004 O O . PHE A 1 250 ? -6.117 16.786 -2.475 1.00 96.69 250 PHE A O 1
ATOM 2011 N N . GLY A 1 251 ? -4.585 17.270 -0.905 1.00 96.12 251 GLY A N 1
ATOM 2012 C CA . GLY A 1 251 ? -3.714 18.048 -1.787 1.00 96.12 251 GLY A CA 1
ATOM 2013 C C . GLY A 1 251 ? -2.735 17.185 -2.588 1.00 96.12 251 GLY A C 1
ATOM 2014 O O . GLY A 1 251 ? -2.343 16.099 -2.170 1.00 96.12 251 GLY A O 1
ATOM 2015 N N . GLU A 1 252 ? -2.289 17.697 -3.736 1.00 96.12 252 GLU A N 1
ATOM 2016 C CA . GLU A 1 252 ? -1.165 17.129 -4.495 1.00 96.12 252 GLU A CA 1
ATOM 2017 C C . GLU A 1 252 ? 0.182 17.419 -3.811 1.00 96.12 252 GLU A C 1
ATOM 2019 O O . GLU A 1 252 ? 1.101 16.610 -3.842 1.00 96.12 252 GLU A O 1
ATOM 2024 N N . PHE A 1 253 ? 0.294 18.572 -3.153 1.00 95.62 253 PHE A N 1
ATOM 2025 C CA . PHE A 1 253 ? 1.444 18.944 -2.332 1.00 95.62 253 PHE A CA 1
ATOM 2026 C C . PHE A 1 253 ? 0.961 19.326 -0.939 1.00 95.62 253 PHE A C 1
ATOM 2028 O O . PHE A 1 253 ? -0.091 19.953 -0.792 1.00 95.62 253 PHE A O 1
ATOM 2035 N N . TRP A 1 254 ? 1.765 19.025 0.079 1.00 95.12 254 TRP A N 1
ATOM 2036 C CA . TRP A 1 254 ? 1.456 19.357 1.472 1.00 95.12 254 TRP A CA 1
ATOM 2037 C C . TRP A 1 254 ? 1.205 20.853 1.701 1.00 95.12 254 TRP A C 1
ATOM 2039 O O . TRP A 1 254 ? 0.297 21.210 2.444 1.00 95.12 254 TRP A O 1
ATOM 2049 N N . ASN A 1 255 ? 1.922 21.725 0.985 1.00 94.44 255 ASN A N 1
ATOM 2050 C CA . ASN A 1 255 ? 1.751 23.181 1.048 1.00 94.44 255 ASN A CA 1
ATOM 2051 C C . ASN A 1 255 ? 0.608 23.733 0.178 1.00 94.44 255 ASN A C 1
ATOM 2053 O O . ASN A 1 255 ? 0.465 24.946 0.057 1.00 94.44 255 ASN A O 1
ATOM 2057 N N . MET A 1 256 ? -0.202 22.867 -0.442 1.00 94.62 256 MET A N 1
ATOM 2058 C CA . MET A 1 256 ? -1.407 23.245 -1.195 1.00 94.62 256 MET A CA 1
ATOM 2059 C C . MET A 1 256 ? -1.148 24.206 -2.375 1.00 94.62 256 MET A C 1
ATOM 2061 O O . MET A 1 256 ? -2.060 24.935 -2.790 1.00 94.62 256 MET A O 1
ATOM 2065 N N . ARG A 1 257 ? 0.088 24.223 -2.905 1.00 93.62 257 ARG A N 1
ATOM 2066 C CA . ARG A 1 257 ? 0.517 25.157 -3.961 1.00 93.62 257 ARG A CA 1
ATOM 2067 C C . ARG A 1 257 ? -0.039 24.837 -5.356 1.00 93.62 257 ARG A C 1
ATOM 2069 O O . ARG A 1 257 ? -0.133 25.741 -6.176 1.00 93.62 257 ARG A O 1
ATOM 2076 N N . LEU A 1 258 ? -0.368 23.570 -5.629 1.00 93.81 258 LEU A N 1
ATOM 2077 C CA . LEU A 1 258 ? -0.938 23.104 -6.904 1.00 93.81 258 LEU A CA 1
ATOM 2078 C C . LEU A 1 258 ? -2.325 22.487 -6.682 1.00 93.81 258 LEU A C 1
ATOM 2080 O O . LEU A 1 258 ? -3.148 23.100 -6.001 1.00 93.81 258 LEU A O 1
ATOM 2084 N N . SER A 1 259 ? -2.619 21.318 -7.268 1.00 96.62 259 SER A N 1
ATOM 2085 C CA . SER A 1 259 ? -3.942 20.717 -7.146 1.00 96.62 259 SER A CA 1
ATOM 2086 C C . SER A 1 259 ? -4.288 20.489 -5.676 1.00 96.62 259 SER A C 1
ATOM 2088 O O . SER A 1 259 ? -3.487 19.998 -4.879 1.00 96.62 259 SER A O 1
ATOM 2090 N N . ARG A 1 260 ? -5.516 20.858 -5.323 1.00 96.81 260 ARG A N 1
ATOM 2091 C CA . ARG A 1 260 ? -6.099 20.675 -3.991 1.00 96.81 260 ARG A CA 1
ATOM 2092 C C . ARG A 1 260 ? -7.100 19.526 -3.968 1.00 96.81 260 ARG A C 1
ATOM 2094 O O . ARG A 1 260 ? -7.918 19.466 -3.071 1.00 96.81 260 ARG A O 1
ATOM 2101 N N . ASN A 1 261 ? -7.073 18.662 -4.980 1.00 97.56 261 ASN A N 1
ATOM 2102 C CA . ASN A 1 261 ? -7.948 17.505 -5.068 1.00 97.56 261 ASN A CA 1
ATOM 2103 C C . ASN A 1 261 ? -7.214 16.357 -5.774 1.00 97.56 261 ASN A C 1
ATOM 2105 O O . ASN A 1 261 ? -7.356 16.153 -6.980 1.00 97.56 261 ASN A O 1
ATOM 2109 N N . HIS A 1 262 ? -6.363 15.655 -5.025 1.00 95.69 262 HIS A N 1
ATOM 2110 C CA . HIS A 1 262 ? -5.552 14.549 -5.518 1.00 95.69 262 HIS A CA 1
ATOM 2111 C C . HIS A 1 262 ? -5.537 13.376 -4.528 1.00 95.69 262 HIS A C 1
ATOM 2113 O O . HIS A 1 262 ? -4.989 13.452 -3.435 1.00 95.69 262 HIS A O 1
ATOM 2119 N N . HIS A 1 263 ? -6.064 12.223 -4.932 1.00 95.38 263 HIS A N 1
ATOM 2120 C CA . HIS A 1 263 ? -6.255 11.059 -4.053 1.00 95.38 263 HIS A CA 1
ATOM 2121 C C . HIS A 1 263 ? -4.976 10.237 -3.775 1.00 95.38 263 HIS A C 1
ATOM 2123 O O . HIS A 1 263 ? -5.059 9.101 -3.312 1.00 95.38 263 HIS A O 1
ATOM 2129 N N . MET A 1 264 ? -3.778 10.729 -4.090 1.00 94.62 264 MET A N 1
ATOM 2130 C CA . MET A 1 264 ? -2.550 9.914 -4.010 1.00 94.62 264 MET A CA 1
ATOM 2131 C C . MET A 1 264 ? -2.049 9.705 -2.575 1.00 94.62 264 MET A C 1
ATOM 2133 O O . MET A 1 264 ? -1.400 8.700 -2.305 1.00 94.62 264 MET A O 1
ATOM 2137 N N . TYR A 1 265 ? -2.443 10.596 -1.659 1.00 96.31 265 TYR A N 1
ATOM 2138 C CA . TYR A 1 265 ? -2.234 10.479 -0.213 1.00 96.31 265 TYR A CA 1
ATOM 2139 C C . TYR A 1 265 ? -3.431 9.853 0.523 1.00 96.31 265 TYR A C 1
ATOM 2141 O O . TYR A 1 265 ? -3.560 9.982 1.731 1.00 96.31 265 TYR A O 1
ATOM 2149 N N . SER A 1 266 ? -4.334 9.152 -0.167 1.00 96.56 266 SER A N 1
ATOM 2150 C CA . SER A 1 266 ? -5.539 8.597 0.476 1.00 96.56 266 SER A CA 1
ATOM 2151 C C . SER A 1 266 ? -5.303 7.287 1.244 1.00 96.56 266 SER A C 1
ATOM 2153 O O . SER A 1 266 ? -6.259 6.628 1.631 1.00 96.56 266 SER A O 1
ATOM 2155 N N . GLU A 1 267 ? -4.050 6.889 1.487 1.00 96.25 267 GLU A N 1
ATOM 2156 C CA . GLU A 1 267 ? -3.754 5.678 2.268 1.00 96.25 267 GLU A CA 1
ATOM 2157 C C . GLU A 1 267 ? -4.241 5.776 3.719 1.00 96.25 267 GLU A C 1
ATOM 2159 O O . GLU A 1 267 ? -4.566 4.758 4.325 1.00 96.25 267 GLU A O 1
ATOM 2164 N N . VAL A 1 268 ? -4.371 6.994 4.254 1.00 97.44 268 VAL A N 1
ATOM 2165 C CA . VAL A 1 268 ? -4.986 7.232 5.568 1.00 97.44 268 VAL A CA 1
ATOM 2166 C C . VAL A 1 268 ? -6.396 6.643 5.670 1.00 97.44 268 VAL A C 1
ATOM 2168 O O . VAL A 1 268 ? -6.778 6.139 6.719 1.00 97.44 268 VAL A O 1
ATOM 2171 N N . ASP A 1 269 ? -7.147 6.636 4.569 1.00 97.19 269 ASP A N 1
ATOM 2172 C CA . ASP A 1 269 ? -8.482 6.052 4.534 1.00 97.19 269 ASP A CA 1
ATOM 2173 C C . ASP A 1 269 ? -8.425 4.517 4.576 1.00 97.19 269 ASP A C 1
ATOM 2175 O O . ASP A 1 269 ? -9.111 3.881 5.376 1.00 97.19 269 ASP A O 1
ATOM 2179 N N . ASN A 1 270 ? -7.505 3.914 3.811 1.00 95.06 270 ASN A N 1
ATOM 2180 C CA . ASN A 1 270 ? -7.237 2.478 3.904 1.00 95.06 270 ASN A CA 1
ATOM 2181 C C . ASN A 1 270 ? -6.810 2.086 5.326 1.00 95.06 270 ASN A C 1
ATOM 2183 O O . ASN A 1 270 ? -7.173 1.016 5.803 1.00 95.06 270 ASN A O 1
ATOM 2187 N N . TRP A 1 271 ? -6.071 2.952 6.026 1.00 97.81 271 TRP A N 1
ATOM 2188 C CA . TRP A 1 271 ? -5.659 2.719 7.408 1.00 97.81 271 TRP A CA 1
ATOM 2189 C C . TRP A 1 271 ? -6.837 2.636 8.383 1.00 97.81 271 TRP A C 1
ATOM 2191 O O . TRP A 1 271 ? -6.847 1.755 9.248 1.00 97.81 271 TRP A O 1
ATOM 2201 N N . PHE A 1 272 ? -7.867 3.465 8.193 1.00 98.19 272 PHE A N 1
ATOM 2202 C CA . PHE A 1 272 ? -9.095 3.394 8.985 1.00 98.19 272 PHE A CA 1
ATOM 2203 C C . PHE A 1 272 ? -9.794 2.038 8.841 1.00 98.19 272 PHE A C 1
ATOM 2205 O O . PHE A 1 272 ? -10.134 1.418 9.847 1.00 98.19 272 PHE A O 1
ATOM 2212 N N . TYR A 1 273 ? -9.959 1.539 7.613 1.00 97.81 273 TYR A N 1
ATOM 2213 C CA . TYR A 1 273 ? -10.603 0.243 7.376 1.00 97.81 273 TYR A CA 1
ATOM 2214 C C . TYR A 1 273 ? -9.717 -0.935 7.779 1.00 97.81 273 TYR A C 1
ATOM 2216 O O . TYR A 1 273 ? -10.132 -1.795 8.552 1.00 97.81 273 TYR A O 1
ATOM 2224 N N . ARG A 1 274 ? -8.495 -0.982 7.246 1.00 96.56 274 ARG A N 1
ATOM 2225 C CA . ARG A 1 274 ? -7.620 -2.156 7.306 1.00 96.56 274 ARG A CA 1
ATOM 2226 C C . ARG A 1 274 ? -7.008 -2.379 8.677 1.00 96.56 274 ARG A C 1
ATOM 2228 O O . ARG A 1 274 ? -6.798 -3.528 9.047 1.00 96.56 274 ARG A O 1
ATOM 2235 N N . TYR A 1 275 ? -6.688 -1.303 9.392 1.00 97.56 275 TYR A N 1
ATOM 2236 C CA . TYR A 1 275 ? -5.948 -1.385 10.647 1.00 97.56 275 TYR A CA 1
ATOM 2237 C C . TYR A 1 275 ? -6.791 -0.934 11.828 1.00 97.56 275 TYR A C 1
ATOM 2239 O O . TYR A 1 275 ? -6.911 -1.698 12.770 1.00 97.56 275 TYR A O 1
ATOM 2247 N N . LEU A 1 276 ? -7.430 0.240 11.796 1.00 98.00 276 LEU A N 1
ATOM 2248 C CA . LEU A 1 276 ? -8.220 0.676 12.956 1.00 98.00 276 LEU A CA 1
ATOM 2249 C C . LEU A 1 276 ? -9.465 -0.193 13.152 1.00 98.00 276 LEU A C 1
ATOM 2251 O O . LEU A 1 276 ? -9.661 -0.755 14.225 1.00 98.00 276 LEU A O 1
ATOM 2255 N N . ALA A 1 277 ? -10.282 -0.361 12.114 1.00 98.25 277 ALA A N 1
ATOM 2256 C CA . ALA A 1 277 ? -11.395 -1.307 12.147 1.00 98.25 277 ALA A CA 1
ATOM 2257 C C . ALA A 1 277 ? -10.942 -2.763 11.953 1.00 98.25 277 ALA A C 1
ATOM 2259 O O . ALA A 1 277 ? -11.652 -3.687 12.337 1.00 98.25 277 ALA A O 1
ATOM 2260 N N . GLY A 1 278 ? -9.764 -2.976 11.365 1.00 97.62 278 GLY A N 1
ATOM 2261 C CA . GLY A 1 278 ? -9.185 -4.304 11.190 1.00 97.62 278 GLY A CA 1
ATOM 2262 C C . GLY A 1 278 ? -9.775 -5.127 10.048 1.00 97.62 278 GLY A C 1
ATOM 2263 O O . GLY A 1 278 ? -9.514 -6.323 9.986 1.00 97.62 278 GLY A O 1
ATOM 2264 N N . ILE A 1 279 ? -10.578 -4.542 9.156 1.00 97.94 279 ILE A N 1
ATOM 2265 C CA . ILE A 1 279 ? -11.238 -5.275 8.069 1.00 97.94 279 ILE A CA 1
ATOM 2266 C C . ILE A 1 279 ? -10.209 -5.625 6.991 1.00 97.94 279 ILE A C 1
ATOM 2268 O O . ILE A 1 279 ? -9.745 -4.768 6.235 1.00 97.94 279 ILE A O 1
ATOM 2272 N N . ARG A 1 280 ? -9.886 -6.912 6.880 1.00 95.88 280 ARG A N 1
ATOM 2273 C CA . ARG A 1 280 ? -8.981 -7.473 5.875 1.00 95.88 280 ARG A CA 1
ATOM 2274 C C . ARG A 1 280 ? -9.712 -8.506 5.027 1.00 95.88 280 ARG A C 1
ATOM 2276 O O . ARG A 1 280 ? -10.348 -9.422 5.545 1.00 95.88 280 ARG A O 1
ATOM 2283 N N . LEU A 1 281 ? -9.587 -8.359 3.710 1.00 94.06 281 LEU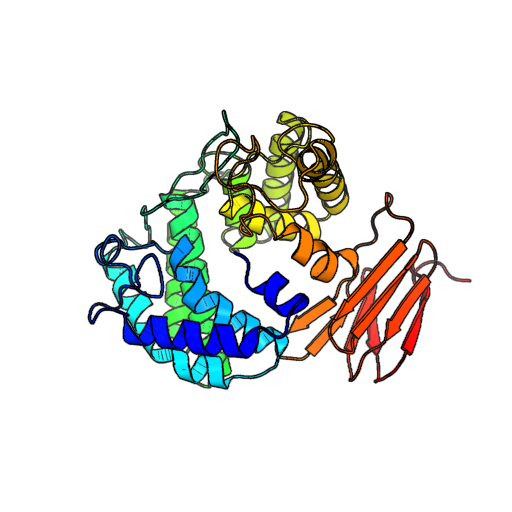 A N 1
ATOM 2284 C CA . LEU A 1 281 ? -10.134 -9.287 2.726 1.00 94.06 281 LEU A CA 1
ATOM 2285 C C . LEU A 1 281 ? -8.985 -10.004 2.018 1.00 94.06 281 LEU A C 1
ATOM 2287 O O . LEU A 1 281 ? -8.144 -9.358 1.392 1.00 94.06 281 LEU A O 1
ATOM 2291 N N . GLU A 1 282 ? -8.948 -11.330 2.118 1.00 91.81 282 GLU A N 1
ATOM 2292 C CA . GLU A 1 282 ? -7.889 -12.166 1.544 1.00 91.81 282 GLU A CA 1
ATOM 2293 C C . GLU A 1 282 ? -8.497 -13.290 0.716 1.00 91.81 282 GLU A C 1
ATOM 2295 O O . GLU A 1 282 ? -9.022 -14.264 1.255 1.00 91.81 282 GLU A O 1
ATOM 2300 N N . ALA A 1 283 ? -8.452 -13.148 -0.610 1.00 88.38 283 ALA A N 1
ATOM 2301 C CA . ALA A 1 283 ? -9.126 -14.055 -1.541 1.00 88.38 283 ALA A CA 1
ATOM 2302 C C . ALA A 1 283 ? -10.603 -14.321 -1.159 1.00 88.38 283 ALA A C 1
ATOM 2304 O O . ALA A 1 283 ? -11.064 -15.461 -1.170 1.00 88.38 283 ALA A O 1
ATOM 2305 N N . GLY A 1 284 ? -11.332 -13.274 -0.753 1.00 83.88 284 GLY A N 1
ATOM 2306 C CA . GLY A 1 284 ? -12.724 -13.377 -0.296 1.00 83.88 284 GLY A CA 1
ATOM 2307 C C . GLY A 1 284 ? -12.917 -13.897 1.136 1.00 83.88 284 GLY A C 1
ATOM 2308 O O . GLY A 1 284 ? -14.052 -13.937 1.608 1.00 83.88 284 GLY A O 1
ATOM 2309 N N . LYS A 1 285 ? -11.848 -14.264 1.857 1.00 93.31 285 LYS A N 1
ATOM 2310 C CA . LYS A 1 285 ? -11.899 -14.550 3.300 1.00 93.31 285 LYS A CA 1
ATOM 2311 C C . LYS A 1 285 ? -11.912 -13.248 4.091 1.00 93.31 285 LYS A C 1
ATOM 2313 O O . LYS A 1 285 ? -11.203 -12.310 3.733 1.00 93.31 285 LYS A O 1
ATOM 2318 N N . ILE A 1 286 ? -12.685 -13.219 5.173 1.00 97.12 286 ILE A N 1
ATOM 2319 C CA . ILE A 1 286 ? -12.818 -12.052 6.048 1.00 97.12 286 ILE A CA 1
ATOM 2320 C C . ILE A 1 286 ? -11.982 -12.284 7.306 1.00 97.12 286 ILE A C 1
ATOM 2322 O O . ILE A 1 286 ? -12.201 -13.253 8.035 1.00 97.12 286 ILE A O 1
ATOM 2326 N N . ILE A 1 287 ? -11.044 -11.379 7.561 1.00 97.75 287 ILE A N 1
ATOM 2327 C CA . ILE A 1 287 ? -10.260 -11.312 8.793 1.00 97.75 287 ILE A CA 1
ATOM 2328 C C . ILE A 1 287 ? -10.542 -9.954 9.431 1.00 97.75 287 ILE A C 1
ATOM 2330 O O . ILE A 1 287 ? -10.508 -8.934 8.745 1.00 97.75 287 ILE A O 1
ATOM 2334 N N . ILE A 1 288 ? -10.835 -9.948 10.727 1.00 98.31 288 ILE A N 1
ATOM 2335 C CA . ILE A 1 288 ? -11.051 -8.750 11.535 1.00 98.31 288 ILE A CA 1
ATOM 2336 C C . ILE A 1 288 ? -9.928 -8.687 12.567 1.00 98.31 288 ILE A C 1
ATOM 2338 O O . ILE A 1 288 ? -9.892 -9.490 13.490 1.00 98.31 288 ILE A O 1
ATOM 2342 N N . GLU A 1 289 ? -8.989 -7.767 12.393 1.00 97.56 289 GLU A N 1
ATOM 2343 C CA . GLU A 1 289 ? -7.796 -7.614 13.236 1.00 97.56 289 GLU A CA 1
ATOM 2344 C C . GLU A 1 289 ? -7.592 -6.127 13.571 1.00 97.56 289 GLU A C 1
ATOM 2346 O O . GLU A 1 289 ? -6.810 -5.434 12.915 1.00 97.56 289 GLU A O 1
ATOM 2351 N N . PRO A 1 290 ? -8.376 -5.580 14.513 1.00 97.44 290 PRO A N 1
ATOM 2352 C CA . PRO A 1 290 ? -8.356 -4.158 14.827 1.00 97.44 290 PRO A CA 1
ATOM 2353 C C . PRO A 1 290 ? -7.102 -3.766 15.612 1.00 97.44 290 PRO A C 1
ATOM 2355 O O . PRO A 1 290 ? -6.646 -4.473 16.512 1.00 97.44 290 PRO A O 1
ATOM 2358 N N . ILE A 1 291 ? -6.596 -2.572 15.323 1.00 97.00 291 ILE A N 1
ATOM 2359 C CA . ILE A 1 291 ? -5.594 -1.882 16.121 1.00 97.00 291 ILE A CA 1
ATOM 2360 C C . ILE A 1 291 ? -6.288 -0.880 17.028 1.00 97.00 291 ILE A C 1
ATOM 2362 O O . ILE A 1 291 ? -6.974 0.056 16.621 1.00 97.00 291 ILE A O 1
ATOM 2366 N N . PHE A 1 292 ? -6.020 -1.089 18.299 1.00 96.06 292 PHE A N 1
ATOM 2367 C CA . PHE A 1 292 ? -6.667 -0.485 19.434 1.00 96.06 292 PHE A CA 1
ATOM 2368 C C . PHE A 1 292 ? -5.840 0.689 19.963 1.00 96.06 292 PHE A C 1
ATOM 2370 O O . PHE A 1 292 ? -5.081 0.534 20.919 1.00 96.06 292 PHE A O 1
ATOM 2377 N N . LEU A 1 293 ? -5.989 1.861 19.341 1.00 95.88 293 LEU A N 1
ATOM 2378 C CA . LEU A 1 293 ? -5.275 3.072 19.757 1.00 95.88 293 LEU A CA 1
ATOM 2379 C C . LEU A 1 293 ? -5.786 3.607 21.104 1.00 95.88 293 LEU A C 1
ATOM 2381 O O . LEU A 1 293 ? -6.982 3.549 21.394 1.00 95.88 293 LEU A O 1
ATOM 2385 N N . GLN A 1 294 ? -4.885 4.150 21.922 1.00 92.44 294 GLN A N 1
ATOM 2386 C CA . GLN A 1 294 ? -5.191 4.768 23.216 1.00 92.44 294 GLN A CA 1
ATOM 2387 C C . GLN A 1 294 ? -5.901 6.115 23.056 1.00 92.44 294 GLN A C 1
ATOM 2389 O O . GLN A 1 294 ? -6.754 6.470 23.865 1.00 92.44 294 GLN A O 1
ATOM 2394 N N . GLY A 1 295 ? -5.551 6.862 22.005 1.00 91.38 295 GLY A N 1
ATOM 2395 C CA . GLY A 1 295 ? -6.112 8.184 21.721 1.00 91.38 295 GLY A CA 1
ATOM 2396 C C . GLY A 1 295 ? -7.517 8.179 21.111 1.00 91.38 295 GLY A C 1
ATOM 2397 O O . GLY A 1 295 ? -8.018 9.253 20.789 1.00 91.38 295 GLY A O 1
ATOM 2398 N N . LEU A 1 296 ? -8.134 7.007 20.922 1.00 96.38 296 LEU A N 1
ATOM 2399 C CA . LEU A 1 296 ? -9.463 6.850 20.331 1.00 96.38 296 LEU A CA 1
ATOM 2400 C C . LEU A 1 296 ? -10.412 6.168 21.319 1.00 96.38 296 LEU A C 1
ATOM 2402 O O . LEU A 1 296 ? -10.120 5.092 21.839 1.00 96.38 296 LEU A O 1
ATOM 2406 N N . ASP A 1 297 ? -11.577 6.776 21.535 1.00 97.19 297 ASP A N 1
ATOM 2407 C CA . ASP A 1 297 ? -12.615 6.205 22.400 1.00 97.19 297 ASP A CA 1
ATOM 2408 C C . ASP A 1 297 ? -13.388 5.080 21.720 1.00 97.19 297 ASP A C 1
ATOM 2410 O O . ASP A 1 297 ? -13.817 4.138 22.384 1.00 97.19 297 ASP A O 1
ATOM 2414 N N . TRP A 1 298 ? -13.570 5.190 20.406 1.00 97.94 298 TRP A N 1
ATOM 2415 C CA . TRP A 1 298 ? -14.282 4.213 19.600 1.00 97.94 298 TRP A CA 1
ATOM 2416 C C . TRP A 1 298 ? -13.902 4.317 18.122 1.00 97.94 298 TRP A C 1
ATOM 2418 O O . TRP A 1 298 ? -13.464 5.367 17.647 1.00 97.94 298 TRP A O 1
ATOM 2428 N N . VAL A 1 299 ? -14.134 3.234 17.383 1.00 98.50 299 VAL A N 1
ATOM 2429 C CA . VAL A 1 299 ? -14.113 3.190 15.915 1.00 98.50 299 VAL A CA 1
ATOM 2430 C C . VAL A 1 299 ? -15.345 2.444 15.435 1.00 98.50 299 VAL A C 1
ATOM 2432 O O . VAL A 1 299 ? -15.751 1.436 16.009 1.00 98.50 299 VAL A O 1
ATOM 2435 N N . ARG A 1 300 ? -15.946 2.943 14.355 1.00 98.38 300 ARG A N 1
ATOM 2436 C CA . ARG A 1 300 ? -17.023 2.268 13.635 1.00 98.38 300 ARG A CA 1
ATOM 2437 C C . ARG A 1 300 ? -16.710 2.285 12.150 1.00 98.38 300 ARG A C 1
ATOM 2439 O O . ARG A 1 300 ? -16.498 3.357 11.591 1.00 98.38 300 ARG A O 1
ATOM 2446 N N . ALA A 1 301 ? -16.739 1.122 11.517 1.00 98.25 301 ALA A N 1
ATOM 2447 C CA . ALA A 1 301 ? -16.589 0.991 10.078 1.00 98.25 301 ALA A CA 1
ATOM 2448 C C . ALA A 1 301 ? -17.650 0.056 9.504 1.00 98.25 301 ALA A C 1
ATOM 2450 O O . ALA A 1 301 ? -18.128 -0.870 10.164 1.00 98.25 301 ALA A O 1
ATOM 2451 N N . HIS A 1 302 ? -18.003 0.318 8.251 1.00 96.44 302 HIS A N 1
ATOM 2452 C CA . HIS A 1 302 ? -18.934 -0.486 7.487 1.00 96.44 302 HIS A CA 1
ATOM 2453 C C . HIS A 1 302 ? -18.391 -0.663 6.070 1.00 96.44 302 HIS A C 1
ATOM 2455 O O . HIS A 1 302 ? -18.131 0.322 5.384 1.00 96.44 302 HIS A O 1
ATOM 2461 N N . HIS A 1 303 ? -18.228 -1.911 5.638 1.00 95.25 303 HIS A N 1
ATOM 2462 C CA . HIS A 1 303 ? -17.883 -2.257 4.264 1.00 95.25 303 HIS A CA 1
ATOM 2463 C C . HIS A 1 303 ? -18.831 -3.349 3.761 1.00 95.25 303 HIS A C 1
ATOM 2465 O O . HIS A 1 303 ? -18.734 -4.506 4.174 1.00 95.25 303 HIS A O 1
ATOM 2471 N N . ARG A 1 304 ? -19.729 -2.982 2.839 1.00 93.12 304 ARG A N 1
ATOM 2472 C CA . ARG A 1 304 ? -20.781 -3.847 2.272 1.00 93.12 304 ARG A CA 1
ATOM 2473 C C . ARG A 1 304 ? -21.762 -4.403 3.304 1.00 93.12 304 ARG A C 1
ATOM 2475 O O . ARG A 1 304 ? -22.758 -3.755 3.547 1.00 93.12 304 ARG A O 1
ATOM 2482 N N . ASP A 1 305 ? -21.488 -5.584 3.849 1.00 95.25 305 ASP A N 1
ATOM 2483 C CA . ASP A 1 305 ? -22.289 -6.249 4.889 1.00 95.25 305 ASP A CA 1
ATOM 2484 C C . ASP A 1 305 ? -21.421 -6.578 6.122 1.00 95.25 305 ASP A C 1
ATOM 2486 O O . ASP A 1 305 ? -21.821 -7.334 7.006 1.00 95.25 305 ASP A O 1
ATOM 2490 N N . ILE A 1 306 ? -20.186 -6.061 6.158 1.00 98.06 306 ILE A N 1
ATOM 2491 C CA . ILE A 1 306 ? -19.242 -6.222 7.264 1.00 98.06 306 ILE A CA 1
ATOM 2492 C C . ILE A 1 306 ? -19.311 -4.971 8.124 1.00 98.06 306 ILE A C 1
ATOM 2494 O O . ILE A 1 306 ? -18.957 -3.881 7.667 1.00 98.06 306 ILE A O 1
ATOM 2498 N N . HIS A 1 307 ? -19.707 -5.134 9.379 1.00 98.44 307 HIS A N 1
ATOM 2499 C CA . HIS A 1 307 ? -19.727 -4.053 10.355 1.00 98.44 307 HIS A CA 1
ATOM 2500 C C . HIS A 1 307 ? -18.729 -4.348 11.462 1.00 98.44 307 HIS A C 1
ATOM 2502 O O . HIS A 1 307 ? -18.725 -5.445 12.017 1.00 98.44 307 HIS A O 1
ATOM 2508 N N . VAL A 1 308 ? -17.913 -3.357 11.805 1.00 98.69 308 VAL A N 1
ATOM 2509 C CA . VAL A 1 308 ? -17.050 -3.410 12.984 1.00 98.69 308 VAL A CA 1
ATOM 2510 C C . VAL A 1 308 ? -17.306 -2.173 13.820 1.00 98.69 308 VAL A C 1
ATOM 2512 O O . VAL A 1 308 ? -17.274 -1.048 13.316 1.00 98.69 308 VAL A O 1
ATOM 2515 N N . PHE A 1 309 ? -17.544 -2.385 15.104 1.00 98.62 309 PHE A N 1
ATOM 2516 C CA . PHE A 1 309 ? -17.561 -1.346 16.113 1.00 98.62 309 PHE A CA 1
ATOM 2517 C C . PHE A 1 309 ? -16.676 -1.782 17.269 1.00 98.62 309 PHE A C 1
ATOM 2519 O O . PHE A 1 309 ? -16.807 -2.900 17.750 1.00 98.62 309 PHE A O 1
ATOM 2526 N N . TRP A 1 310 ? -15.811 -0.905 17.753 1.00 98.12 310 TRP A N 1
ATOM 2527 C CA . TRP A 1 310 ? -15.176 -1.109 19.044 1.00 98.12 310 TRP A CA 1
ATOM 2528 C C . TRP A 1 310 ? -15.138 0.181 19.838 1.00 98.12 310 TRP A C 1
ATOM 2530 O O . TRP A 1 310 ? -15.099 1.268 19.265 1.00 98.12 310 TRP A O 1
ATOM 2540 N N . ASP A 1 311 ? -15.128 0.038 21.157 1.00 97.12 311 ASP A N 1
ATOM 2541 C CA . ASP A 1 311 ? -14.888 1.102 22.121 1.00 97.12 311 ASP A CA 1
ATOM 2542 C C . ASP A 1 311 ? -13.740 0.707 23.073 1.00 97.12 311 ASP A C 1
ATOM 2544 O O . ASP A 1 311 ? -12.886 -0.134 22.757 1.00 97.12 311 ASP A O 1
ATOM 2548 N N . ARG A 1 312 ? -13.653 1.357 24.234 1.00 94.62 312 ARG A N 1
ATOM 2549 C CA . ARG A 1 312 ? -12.618 1.058 25.231 1.00 94.62 312 ARG A CA 1
ATOM 2550 C C . ARG A 1 312 ? -12.766 -0.327 25.869 1.00 94.62 312 ARG A C 1
ATOM 2552 O O . ARG A 1 312 ? -11.774 -0.852 26.362 1.00 94.62 312 ARG A O 1
ATOM 2559 N N . GLU A 1 313 ? -13.951 -0.925 25.840 1.00 94.44 313 GLU A N 1
ATOM 2560 C CA . GLU A 1 313 ? -14.271 -2.149 26.580 1.00 94.44 313 GLU A CA 1
ATOM 2561 C C . GLU A 1 313 ? -14.633 -3.320 25.660 1.00 94.44 313 GLU A C 1
ATOM 2563 O O . GLU A 1 313 ? -14.280 -4.470 25.936 1.00 94.44 313 GLU A O 1
ATOM 2568 N N . HIS A 1 314 ? -15.333 -3.045 24.561 1.00 96.81 314 HIS A N 1
ATOM 2569 C CA . HIS A 1 314 ? -15.966 -4.054 23.727 1.00 96.81 314 HIS A CA 1
ATOM 2570 C C . HIS A 1 314 ? -15.609 -3.905 22.255 1.00 96.81 314 HIS A C 1
ATOM 2572 O O . HIS A 1 314 ? -15.331 -2.818 21.752 1.00 96.81 314 HIS A O 1
ATOM 2578 N N . ILE A 1 315 ? -15.715 -5.026 21.551 1.00 98.12 315 ILE A N 1
ATOM 2579 C CA . ILE A 1 315 ? -15.780 -5.081 20.099 1.00 98.12 315 ILE A CA 1
ATOM 2580 C C . ILE A 1 315 ? -17.030 -5.848 19.678 1.00 98.12 315 ILE A C 1
ATOM 2582 O O . ILE A 1 315 ? -17.333 -6.912 20.214 1.00 98.12 315 ILE A O 1
ATOM 2586 N N . GLU A 1 316 ? -17.750 -5.300 18.711 1.00 98.50 316 GLU A N 1
ATOM 2587 C CA . GLU A 1 316 ? -18.869 -5.913 18.019 1.00 98.50 316 GLU A CA 1
ATOM 2588 C C . GLU A 1 316 ? -18.530 -6.047 16.532 1.00 98.50 316 GLU A C 1
ATOM 2590 O O . GLU A 1 316 ? -18.080 -5.098 15.886 1.00 98.50 316 GLU A O 1
ATOM 2595 N N . VAL A 1 317 ? -18.737 -7.244 15.993 1.00 98.50 317 VAL A N 1
ATOM 2596 C CA . VAL A 1 317 ? -18.438 -7.591 14.606 1.00 98.50 317 VAL A CA 1
ATOM 2597 C C . VAL A 1 317 ? -19.660 -8.262 13.999 1.00 98.50 317 VAL A C 1
ATOM 2599 O O . VAL A 1 317 ? -20.123 -9.275 14.518 1.00 98.50 317 VAL A O 1
ATOM 2602 N N . SER A 1 318 ? -20.155 -7.737 12.882 1.00 98.62 318 SER A N 1
ATOM 2603 C CA . SER A 1 318 ? -21.159 -8.397 12.047 1.00 98.62 318 SER A CA 1
ATOM 2604 C C . SER A 1 318 ? -20.542 -8.797 10.716 1.00 98.62 318 SER A C 1
ATOM 2606 O O . SER A 1 318 ? -19.908 -7.968 10.060 1.00 98.62 318 SER A O 1
ATOM 2608 N N . VAL A 1 319 ? -20.701 -10.063 10.329 1.00 98.38 319 VAL A N 1
ATOM 2609 C CA . VAL A 1 319 ? -20.139 -10.616 9.088 1.00 98.38 319 VAL A CA 1
ATOM 2610 C C . VAL A 1 319 ? -21.182 -11.395 8.279 1.00 98.38 319 VAL A C 1
ATOM 2612 O O . VAL A 1 319 ? -22.001 -12.122 8.852 1.00 98.38 319 VAL A O 1
ATOM 2615 N N . PRO A 1 320 ? -21.146 -11.309 6.934 1.00 97.19 320 PRO A N 1
ATOM 2616 C CA . PRO A 1 320 ? -22.119 -11.974 6.062 1.00 97.19 320 PRO A CA 1
ATOM 2617 C C . PRO A 1 320 ? -21.848 -13.473 5.861 1.00 97.19 320 PRO A C 1
ATOM 2619 O O . PRO A 1 320 ? -22.698 -14.189 5.327 1.00 97.19 320 PRO A O 1
ATOM 2622 N N . GLN A 1 321 ? -20.674 -13.950 6.273 1.00 96.12 321 GLN A N 1
ATOM 2623 C CA . GLN A 1 321 ? -20.176 -15.314 6.105 1.00 96.12 321 GLN A CA 1
ATOM 2624 C C . GLN A 1 321 ? -19.138 -15.621 7.195 1.00 96.12 321 GLN A C 1
ATOM 2626 O O . GLN A 1 321 ? -18.855 -14.763 8.029 1.00 96.12 321 GLN A O 1
ATOM 2631 N N . ALA A 1 322 ? -18.547 -16.817 7.157 1.00 97.44 322 ALA A N 1
ATOM 2632 C CA . ALA A 1 322 ? -17.474 -17.189 8.072 1.00 97.44 322 ALA A CA 1
ATOM 2633 C C . ALA A 1 322 ? -16.297 -16.196 8.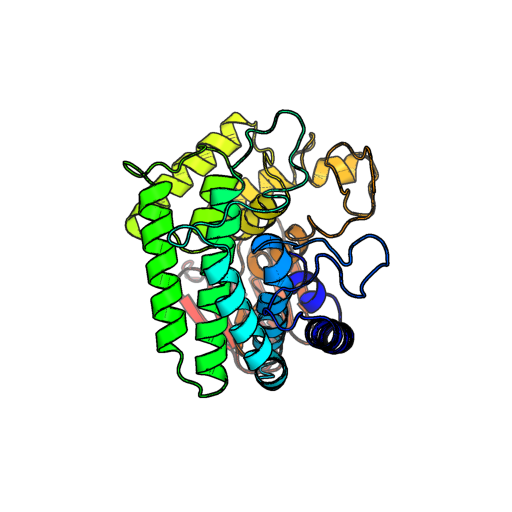016 1.00 97.44 322 ALA A C 1
ATOM 2635 O O . ALA A 1 322 ? -15.847 -15.799 6.933 1.00 97.44 322 ALA A O 1
ATOM 2636 N N . ALA A 1 323 ? -15.796 -15.824 9.191 1.00 98.00 323 ALA A N 1
ATOM 2637 C CA . ALA A 1 323 ? -14.694 -14.886 9.361 1.00 98.00 323 ALA A CA 1
ATOM 2638 C C . ALA A 1 323 ? -13.787 -15.301 10.526 1.00 98.00 323 ALA A C 1
ATOM 2640 O O . ALA A 1 323 ? -14.102 -16.216 11.286 1.00 98.00 323 ALA A O 1
ATOM 2641 N N . VAL A 1 324 ? -12.656 -14.615 10.677 1.00 98.12 324 VAL A N 1
ATOM 2642 C CA . VAL A 1 324 ? -11.765 -14.773 11.832 1.00 98.12 324 VAL A CA 1
ATOM 2643 C C . VAL A 1 324 ? -11.580 -13.423 12.503 1.00 98.12 324 VAL A C 1
ATOM 2645 O O . VAL A 1 324 ? -11.160 -12.473 11.850 1.00 98.12 324 VAL A O 1
ATOM 2648 N N . LEU A 1 325 ? -11.864 -13.343 13.800 1.00 98.06 325 LEU A N 1
ATOM 2649 C CA . LEU A 1 325 ? -11.499 -12.211 14.644 1.00 98.06 325 LEU A CA 1
ATOM 2650 C C . LEU A 1 325 ? -10.161 -12.498 15.329 1.00 98.06 325 LEU A C 1
ATOM 2652 O O . LEU A 1 325 ? -10.002 -13.532 15.974 1.00 98.06 325 LEU A O 1
ATOM 2656 N N . VAL A 1 326 ? -9.212 -11.576 15.213 1.00 96.75 326 VAL A N 1
ATOM 2657 C CA . VAL A 1 326 ? -7.902 -11.646 15.860 1.00 96.75 326 VAL A CA 1
ATOM 2658 C C . VAL A 1 326 ? -7.824 -10.568 16.936 1.00 96.75 326 VAL A C 1
ATOM 2660 O O . VAL A 1 326 ? -7.911 -9.378 16.643 1.00 96.75 326 VAL A O 1
ATOM 2663 N N . LEU A 1 327 ? -7.656 -10.992 18.190 1.00 94.12 327 LEU A N 1
ATOM 2664 C CA . LEU A 1 327 ? -7.453 -10.117 19.346 1.00 94.12 327 LEU A CA 1
ATOM 2665 C C . LEU A 1 327 ? -6.126 -10.480 20.017 1.00 94.12 327 LEU A C 1
ATOM 2667 O O . LEU A 1 327 ? -6.002 -11.513 20.686 1.00 94.12 327 LEU A O 1
ATOM 2671 N N . GLY A 1 328 ? -5.109 -9.643 19.807 1.00 87.56 328 GLY A N 1
ATOM 2672 C CA . GLY A 1 328 ? -3.746 -9.922 20.255 1.00 87.56 328 GLY A CA 1
ATOM 2673 C C . GLY A 1 328 ? -3.209 -11.206 19.616 1.00 87.56 328 GLY A C 1
ATOM 2674 O O . GLY A 1 328 ? -3.022 -11.272 18.409 1.00 87.56 328 GLY A O 1
ATOM 2675 N N . LYS A 1 329 ? -2.964 -12.241 20.427 1.00 87.81 329 LYS A N 1
ATOM 2676 C CA . LYS A 1 329 ? -2.500 -13.562 19.952 1.00 87.81 329 LYS A CA 1
ATOM 2677 C C . LYS A 1 329 ? -3.632 -14.574 19.745 1.00 87.81 329 LYS A C 1
ATOM 2679 O O . LYS A 1 329 ? -3.369 -15.717 19.380 1.00 87.81 329 LYS A O 1
ATOM 2684 N N . THR A 1 330 ? -4.876 -14.182 20.009 1.00 92.56 330 THR A N 1
ATOM 2685 C CA . THR A 1 330 ? -6.031 -15.082 19.976 1.00 92.56 330 THR A CA 1
ATOM 2686 C C . THR A 1 330 ? -6.749 -14.957 18.642 1.00 92.56 330 THR A C 1
ATOM 2688 O O . THR A 1 330 ? -7.113 -13.856 18.246 1.00 92.56 330 THR A O 1
ATOM 2691 N N . SER A 1 331 ? -6.981 -16.086 17.970 1.00 95.69 331 SER A N 1
ATOM 2692 C CA . SER A 1 331 ? -7.824 -16.170 16.772 1.00 95.69 331 SER A CA 1
ATOM 2693 C C . SER A 1 331 ? -9.151 -16.838 17.120 1.00 95.69 331 SER A C 1
ATOM 2695 O O . SER A 1 331 ? -9.165 -17.945 17.656 1.00 95.69 331 SER A O 1
ATOM 2697 N N . ILE A 1 332 ? -10.256 -16.168 16.814 1.00 97.00 332 ILE A N 1
ATOM 2698 C CA . ILE A 1 332 ? -11.619 -16.581 17.145 1.00 97.00 332 ILE A CA 1
ATOM 2699 C C . ILE A 1 332 ? -12.385 -16.775 15.829 1.00 97.00 332 ILE A C 1
ATOM 2701 O O . ILE A 1 332 ? -12.571 -15.800 15.095 1.00 97.00 332 ILE A O 1
ATOM 2705 N N . PRO A 1 333 ? -12.819 -18.001 15.490 1.00 97.81 333 PRO A N 1
ATOM 2706 C CA . PRO A 1 333 ? -13.682 -18.212 14.335 1.00 97.81 333 PRO A CA 1
ATOM 2707 C C . PRO A 1 333 ? -15.059 -17.592 14.592 1.00 97.81 333 PRO A C 1
ATOM 2709 O O . PRO A 1 333 ? -15.620 -17.737 15.677 1.00 97.81 333 PRO A O 1
ATOM 2712 N N . LEU A 1 334 ? -15.598 -16.912 13.585 1.00 98.12 334 LEU A N 1
ATOM 2713 C CA . LEU A 1 334 ? -16.928 -16.317 13.601 1.00 98.12 334 LEU A CA 1
ATOM 2714 C C . LEU A 1 334 ? -17.796 -16.977 12.533 1.00 98.12 334 LEU A C 1
ATOM 2716 O O . LEU A 1 334 ? -17.392 -17.063 11.371 1.00 98.12 334 LEU A O 1
ATOM 2720 N N . ASP A 1 335 ? -19.007 -17.373 12.911 1.00 97.94 335 ASP A N 1
ATOM 2721 C CA . ASP A 1 335 ? -20.061 -17.714 11.958 1.00 97.94 335 ASP A CA 1
ATOM 2722 C C . ASP A 1 335 ? -20.726 -16.447 11.398 1.00 97.94 335 ASP A C 1
ATOM 2724 O O . ASP A 1 335 ? -20.518 -15.338 11.890 1.00 97.94 335 ASP A O 1
ATOM 2728 N N . LYS A 1 336 ? -21.572 -16.594 10.375 1.00 98.25 336 LYS A N 1
ATOM 2729 C CA . LYS A 1 336 ? -22.403 -15.488 9.881 1.00 98.25 336 LYS A CA 1
ATOM 2730 C C . LYS A 1 336 ? -23.264 -14.910 11.013 1.00 98.25 336 LYS A C 1
ATOM 2732 O O . LYS A 1 336 ? -23.964 -15.658 11.692 1.00 98.25 336 LYS A O 1
ATOM 2737 N N . GLY A 1 337 ? -23.300 -13.585 11.134 1.00 98.06 337 GLY A N 1
ATOM 2738 C CA . GLY A 1 337 ? -24.112 -12.873 12.122 1.00 98.06 337 GLY A CA 1
ATOM 2739 C C . GLY A 1 337 ? -23.307 -11.852 12.918 1.00 98.06 337 GLY A C 1
ATOM 2740 O O . GLY A 1 337 ? -22.183 -11.519 12.544 1.00 98.06 337 GLY A O 1
ATOM 2741 N N . THR A 1 338 ? -23.905 -11.362 14.005 1.00 98.44 338 THR A N 1
ATOM 2742 C CA . THR A 1 338 ? -23.306 -10.369 14.906 1.00 98.44 338 THR A CA 1
ATOM 2743 C C . THR A 1 338 ? -22.748 -11.041 16.153 1.00 98.44 338 THR A C 1
ATOM 2745 O O . THR A 1 338 ? -23.448 -11.798 16.824 1.00 98.44 338 THR A O 1
ATOM 2748 N N . HIS A 1 339 ? -21.510 -10.702 16.495 1.00 98.12 339 HIS A N 1
ATOM 2749 C CA . HIS A 1 339 ? -20.768 -11.231 17.633 1.00 98.12 339 HIS A CA 1
ATOM 2750 C C . HIS A 1 339 ? -20.206 -10.085 18.460 1.00 98.12 339 HIS A C 1
ATOM 2752 O O . HIS A 1 339 ? -19.758 -9.086 17.899 1.00 98.12 339 HIS A O 1
ATOM 2758 N N . ARG A 1 340 ? -20.184 -10.233 19.787 1.00 97.44 340 ARG A N 1
ATOM 2759 C CA . ARG A 1 340 ? -19.643 -9.224 20.702 1.00 97.44 340 ARG A CA 1
ATOM 2760 C C . ARG A 1 340 ? -18.672 -9.852 21.691 1.00 97.44 340 ARG A C 1
ATOM 2762 O O . ARG A 1 340 ? -18.974 -10.881 22.288 1.00 97.44 340 ARG A O 1
ATOM 2769 N N . PHE A 1 341 ? -17.534 -9.197 21.889 1.00 96.06 341 PHE A N 1
ATOM 2770 C CA . PHE A 1 341 ? -16.450 -9.635 22.765 1.00 96.06 341 PHE A CA 1
ATOM 2771 C C . PHE A 1 341 ? -15.952 -8.473 23.625 1.00 96.06 341 PHE A C 1
ATOM 2773 O O . PHE A 1 341 ? -16.186 -7.304 23.308 1.00 96.06 341 PHE A O 1
ATOM 2780 N N . ARG A 1 342 ? -15.230 -8.793 24.702 1.00 92.62 342 ARG A N 1
ATOM 2781 C CA . ARG A 1 342 ? -14.355 -7.817 25.363 1.00 92.62 342 ARG A CA 1
ATOM 2782 C C . ARG A 1 342 ? -13.110 -7.578 24.513 1.00 92.62 342 ARG A C 1
ATOM 2784 O O . ARG A 1 342 ? -12.638 -8.496 23.845 1.00 92.62 342 ARG A O 1
ATOM 2791 N N . ARG A 1 343 ? -12.584 -6.353 24.554 1.00 84.12 343 ARG A N 1
ATOM 2792 C CA . ARG A 1 343 ? -11.392 -5.931 23.802 1.00 84.12 343 ARG A CA 1
ATOM 2793 C C . ARG A 1 343 ? -10.132 -6.702 24.207 1.00 84.12 343 ARG A C 1
ATOM 2795 O O . ARG A 1 343 ? -9.355 -7.064 23.328 1.00 84.12 343 ARG A O 1
ATOM 2802 N N . ASP A 1 344 ? -9.954 -6.976 25.500 1.00 78.81 344 ASP A N 1
ATOM 2803 C CA . ASP A 1 344 ? -8.835 -7.770 26.018 1.00 78.81 344 ASP A CA 1
ATOM 2804 C C . ASP A 1 344 ? -9.319 -9.150 26.512 1.00 78.81 344 ASP A C 1
ATOM 2806 O O . ASP A 1 344 ? -9.961 -9.242 27.562 1.00 78.81 344 ASP A O 1
ATOM 2810 N N . PRO A 1 345 ? -9.041 -10.244 25.776 1.00 56.66 345 PRO A N 1
ATOM 2811 C CA . PRO A 1 345 ? -9.377 -11.590 26.225 1.00 56.66 345 PRO A CA 1
ATOM 2812 C C . PRO A 1 345 ? -8.520 -12.085 27.406 1.00 56.66 345 PRO A C 1
ATOM 2814 O O . PRO A 1 345 ? -8.831 -13.141 27.960 1.00 56.66 345 PRO A O 1
ATOM 2817 N N . ALA A 1 346 ? -7.451 -11.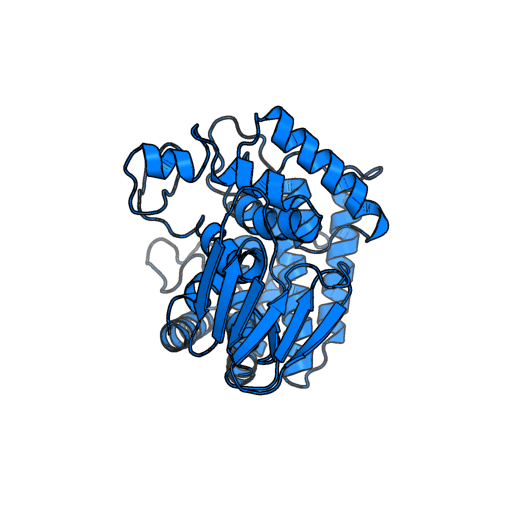372 27.795 1.00 47.47 346 ALA A N 1
ATOM 2818 C CA . ALA A 1 346 ? -6.590 -11.736 28.923 1.00 47.47 346 ALA A CA 1
ATOM 2819 C C . ALA A 1 346 ? -7.105 -11.229 30.285 1.00 47.47 346 ALA A C 1
ATOM 2821 O O . ALA A 1 346 ? -6.667 -11.734 31.323 1.00 47.47 346 ALA A O 1
ATOM 2822 N N . GLU A 1 347 ? -8.068 -10.304 30.311 1.00 34.38 347 GLU A N 1
ATOM 2823 C CA . GLU A 1 347 ? -8.758 -9.919 31.543 1.00 34.38 347 GLU A CA 1
ATOM 2824 C C . GLU A 1 347 ? -9.880 -10.919 31.848 1.00 34.38 347 GLU A C 1
ATOM 2826 O O . GLU A 1 347 ? -11.014 -10.813 31.368 1.00 34.38 347 GLU A O 1
ATOM 2831 N N . LYS A 1 348 ? -9.550 -11.929 32.664 1.00 26.88 348 LYS A N 1
ATOM 2832 C CA . LYS A 1 348 ? -10.558 -12.766 33.327 1.00 26.88 348 LYS A CA 1
ATOM 2833 C C . LYS A 1 348 ? -11.550 -11.864 34.072 1.00 26.88 348 LYS A C 1
ATOM 2835 O O . LYS A 1 348 ? -11.127 -10.976 34.809 1.00 26.88 348 LYS A O 1
ATOM 2840 N N . VAL A 1 349 ? -12.848 -12.120 33.880 1.00 37.31 349 VAL A N 1
ATOM 2841 C CA . VAL A 1 349 ? -13.905 -11.693 34.819 1.00 37.31 349 VAL A CA 1
ATOM 2842 C C . VAL A 1 349 ? -13.616 -12.278 36.194 1.00 37.31 349 VAL A C 1
ATOM 2844 O O . VAL A 1 349 ? -13.255 -13.480 36.237 1.00 37.31 349 VAL A O 1
#

InterPro domains:
  IPR008928 Six-hairpin glycosidase superfamily [SSF48208] (6-314)
  IPR012341 Six-hairpin glycosidase-like superfamily [G3DSA:1.50.10.10] (1-278)
  IPR016007 Alpha-L-rhamnosidase [PTHR33307] (2-321)
  IPR035396 Alpha-L-rhamnosidase, six-hairpin glycosidase domain [PF17389] (2-275)

pLDDT: mean 94.39, std 9.0, range [26.88, 98.88]

Foldseek 3Di:
DFQLLCQQPDPCVVVVLVQLVQQVVLQDPQLFTWQDPPDDPVGSPDGAFLLRCLCNLVNLQSCLLAPLDLVSLVVCLVSLVSNLSNQVVQDDQLFHQDDDAFPQFAPPFLDDGSRQLRLLSNLLSLVSSLVSCVSVVHHSVVSVVSSVSSLVVSCVVAPDPLDGPSLHLQNLLSCVQSVSDDPVSLVVSVVSNVVRCVVVVLEDSTGLNSLLSVLVSCLVNVNNQSVVCHQCPCDPPHVVVCVVVVQPAPANHSVNPDDSHDCSNVVVSVSLQCEQQNFGGGSNATEGEYDDHPPDQKHWDDGDQWTWIDGQWKIKIADQAWHWYDQPPDIDIDGHGIDMDTNDPPDDD

Organism: NCBI:txid2840699

Radius of gyration: 20.4 Å; chains: 1; bounding box: 50×48×63 Å